Protein AF-A0A519NAU5-F1 (afdb_monomer_lite)

Foldseek 3Di:
DLLVLLQVLLVLLLVLLVLLLVQLVVCVVPVPDPPCVVVNVVSVVVNVVSVLSNLLLQQQDPLRDCLLPVQLCVLLLPLCLVCPPPDPCVSNVSSVSSNVSSVSSQVVLCVRCVDPRSGHDPCSSPDDGDRNVVSVVVSVVSVVSNVSSVVSVVVVVVQVCCCVQQDVQWHDDPVGIDGDWDWDDDPLAIEIETEDEQWDAPVRLVVSCVVADLPQEEEEEEDEDAPVCPLPPQDLVVVVCVVVVTDGCPPPPPDPCVPRHHYDYLHDYLVNADPLLSVLVSVSSPPDDPVNVVVDDPVRVVSSVVSPVRNVVSRVVSNVVVCVVPVVRGRYYYYHDYRD

Secondary structure (DSSP, 8-state):
-HHHHHHHHHHHHHHHHHHHHHHHHHHHH-TT--TTHHHHHHHHHHHHHHHHHHHHHHHT-TTS-GGGTHHHHHHHHS-GGGGTTT-TTHHHHHHHHHHHHHHHHHHHHHHHH--TT-PPPTTTT----TTHHHHHHHHHHHHHHHHHHHHHHHHHHHHHHHHHHS-TTEEEETTEEEE-EEEEEETTEEEEEEEE-SEE-HHHHHHHHHTS-STTEEEEE--EE-TT--S-S--THHHHHHHHT-EEHHHH---THHHHSEEEE-PEEGGGS-HHHHHHHHHHHS---HHHHHHS-HHHHHHHHHHHHHHHHHHHHHHHHHHHHHGGG-SEEEEEEE--

pLDDT: mean 81.44, std 11.53, range [37.25, 95.75]

Structure (mmCIF, N/CA/C/O backbone):
data_AF-A0A519NAU5-F1
#
_entry.id   AF-A0A519NAU5-F1
#
loop_
_atom_site.group_PDB
_atom_site.id
_atom_site.type_symbol
_atom_site.label_atom_id
_atom_site.label_alt_id
_atom_site.label_comp_id
_atom_site.label_asym_id
_atom_site.label_entity_id
_atom_site.label_seq_id
_atom_site.pdbx_PDB_ins_code
_atom_site.Cartn_x
_atom_site.Cartn_y
_atom_site.Cartn_z
_atom_site.occupancy
_atom_site.B_iso_or_equiv
_atom_site.auth_seq_id
_atom_site.auth_comp_id
_atom_site.auth_asym_id
_atom_site.auth_atom_id
_atom_site.pdbx_PDB_model_num
ATOM 1 N N . MET A 1 1 ? 17.670 12.506 -32.470 1.00 88.06 1 MET A N 1
ATOM 2 C CA . MET A 1 1 ? 16.709 12.291 -31.365 1.00 88.06 1 MET A CA 1
ATOM 3 C C . MET A 1 1 ? 16.518 10.813 -31.008 1.00 88.06 1 MET A C 1
ATOM 5 O O . MET A 1 1 ? 16.915 10.448 -29.916 1.00 88.06 1 MET A O 1
ATOM 9 N N . ARG A 1 2 ? 16.022 9.939 -31.907 1.00 89.25 2 ARG A N 1
ATOM 10 C CA . ARG A 1 2 ? 15.743 8.509 -31.600 1.00 89.25 2 ARG A CA 1
ATOM 11 C C . ARG A 1 2 ? 16.898 7.753 -30.931 1.00 89.25 2 ARG A C 1
ATOM 13 O O . ARG A 1 2 ? 16.697 7.144 -29.894 1.00 89.25 2 ARG A O 1
ATOM 20 N N . ARG A 1 3 ? 18.112 7.846 -31.488 1.00 91.19 3 ARG A N 1
ATOM 21 C CA . ARG A 1 3 ? 19.324 7.246 -30.896 1.00 91.19 3 ARG A CA 1
ATOM 22 C C . ARG A 1 3 ? 19.593 7.725 -29.479 1.00 91.19 3 ARG A C 1
ATOM 24 O O . ARG A 1 3 ? 19.903 6.907 -28.629 1.00 91.19 3 ARG A O 1
ATOM 31 N N . ALA A 1 4 ? 19.508 9.037 -29.259 1.00 92.75 4 ALA A N 1
ATOM 32 C CA . ALA A 1 4 ? 19.745 9.606 -27.941 1.00 92.75 4 ALA A CA 1
ATOM 33 C C . ALA A 1 4 ? 18.746 9.011 -26.948 1.00 92.75 4 ALA A C 1
ATOM 35 O O . ALA A 1 4 ? 19.174 8.417 -25.980 1.00 92.75 4 ALA A O 1
ATOM 36 N N . LEU A 1 5 ? 17.451 9.023 -27.278 1.00 92.44 5 LEU A N 1
ATOM 37 C CA . LEU A 1 5 ? 16.405 8.460 -26.424 1.00 92.44 5 LEU A CA 1
ATOM 38 C C . LEU A 1 5 ? 16.642 6.979 -26.099 1.00 92.44 5 LEU A C 1
ATOM 40 O O . LEU A 1 5 ? 16.619 6.598 -24.936 1.00 92.44 5 LEU A O 1
ATOM 44 N N . VAL A 1 6 ? 16.924 6.157 -27.114 1.00 91.75 6 VAL A N 1
ATOM 45 C CA . VAL A 1 6 ? 17.166 4.721 -26.928 1.00 91.75 6 VAL A CA 1
ATOM 46 C C . VAL A 1 6 ? 18.392 4.471 -26.054 1.00 91.75 6 VAL A C 1
ATOM 48 O O . VAL A 1 6 ? 18.309 3.716 -25.094 1.00 91.75 6 VAL A O 1
ATOM 51 N N . ASN A 1 7 ? 19.516 5.125 -26.344 1.00 94.06 7 ASN A N 1
ATOM 52 C CA . ASN A 1 7 ? 20.730 4.956 -25.549 1.00 94.06 7 ASN A CA 1
ATOM 53 C C . ASN A 1 7 ? 20.554 5.509 -24.125 1.00 94.06 7 ASN A C 1
ATOM 55 O O . ASN A 1 7 ? 21.044 4.893 -23.186 1.00 94.06 7 ASN A O 1
ATOM 59 N N . THR A 1 8 ? 19.820 6.613 -23.949 1.00 94.94 8 THR A N 1
ATOM 60 C CA . THR A 1 8 ? 19.481 7.156 -22.628 1.00 94.94 8 THR A CA 1
ATOM 61 C C . THR A 1 8 ? 18.648 6.160 -21.834 1.00 94.94 8 THR A C 1
ATOM 63 O O . THR A 1 8 ? 19.015 5.878 -20.702 1.00 94.94 8 THR A O 1
ATOM 66 N N . PHE A 1 9 ? 17.599 5.568 -22.419 1.00 94.31 9 PHE A N 1
ATOM 67 C CA . PHE A 1 9 ? 16.820 4.524 -21.746 1.00 94.31 9 PHE A CA 1
ATOM 68 C C . PHE A 1 9 ? 17.715 3.365 -21.300 1.00 94.31 9 PHE A C 1
ATOM 70 O O . PHE A 1 9 ? 17.663 2.973 -20.145 1.00 94.31 9 PHE A O 1
ATOM 77 N N . LEU A 1 10 ? 18.577 2.851 -22.185 1.00 93.12 10 LEU A N 1
ATOM 78 C CA . LEU A 1 10 ? 19.452 1.720 -21.858 1.00 93.12 10 LEU A CA 1
ATOM 79 C C . LEU A 1 10 ? 20.421 2.030 -20.709 1.00 93.12 10 LEU A C 1
ATOM 81 O O . LEU A 1 10 ? 20.658 1.172 -19.862 1.00 93.12 10 LEU A O 1
ATOM 85 N N . VAL A 1 11 ? 20.980 3.242 -20.683 1.00 94.12 11 VAL A N 1
ATOM 86 C CA . VAL A 1 11 ? 21.873 3.686 -19.605 1.00 94.12 11 VAL A CA 1
ATOM 87 C C . VAL A 1 11 ? 21.096 3.872 -18.303 1.00 94.12 11 VAL A C 1
ATOM 89 O O . VAL A 1 11 ? 21.536 3.372 -17.272 1.00 94.12 11 VAL A O 1
ATOM 92 N N . VAL A 1 12 ? 19.937 4.537 -18.346 1.00 94.38 12 VAL A N 1
ATOM 93 C CA . VAL A 1 12 ? 19.080 4.764 -17.170 1.00 94.38 12 VAL A CA 1
ATOM 94 C C . VAL A 1 12 ? 18.594 3.442 -16.584 1.00 94.38 12 VAL A C 1
ATOM 96 O O . VAL A 1 12 ? 18.733 3.249 -15.387 1.00 94.38 12 VAL A O 1
ATOM 99 N N . ASN A 1 13 ? 18.114 2.511 -17.409 1.00 93.56 13 ASN A N 1
ATOM 100 C CA . ASN A 1 13 ? 17.656 1.189 -16.979 1.00 93.56 13 ASN A CA 1
ATOM 101 C C . ASN A 1 13 ? 18.797 0.352 -16.367 1.00 93.56 13 ASN A C 1
ATOM 103 O O . ASN A 1 13 ? 18.610 -0.293 -15.338 1.00 93.56 13 ASN A O 1
ATOM 107 N N . PHE A 1 14 ? 20.004 0.379 -16.945 1.00 94.56 14 PHE A N 1
ATOM 108 C CA . PHE A 1 14 ? 21.147 -0.330 -16.359 1.00 94.56 14 PHE A CA 1
ATOM 109 C C . PHE A 1 14 ? 21.589 0.287 -15.025 1.00 94.56 14 PHE A C 1
ATOM 111 O O . PHE A 1 14 ? 21.756 -0.434 -14.044 1.00 94.56 14 PHE A O 1
ATOM 118 N N . LEU A 1 15 ? 21.754 1.613 -14.969 1.00 94.81 15 LEU A N 1
ATOM 119 C CA . LEU A 1 15 ? 22.130 2.314 -13.738 1.00 94.81 15 LEU A CA 1
ATOM 120 C C . LEU A 1 15 ? 21.054 2.171 -12.658 1.00 94.81 15 LEU A C 1
ATOM 122 O O . LEU A 1 15 ? 21.390 1.911 -11.508 1.00 94.81 15 LEU A O 1
ATOM 126 N N . GLY A 1 16 ? 19.779 2.276 -13.035 1.00 93.38 16 GLY A N 1
ATOM 127 C CA . GLY A 1 16 ? 18.635 2.054 -12.157 1.00 93.38 16 GLY A CA 1
ATOM 128 C C . GLY A 1 16 ? 18.662 0.658 -11.545 1.00 93.38 16 GLY A C 1
ATOM 129 O O . GLY A 1 16 ? 18.573 0.536 -10.328 1.00 93.38 16 GLY A O 1
ATOM 130 N N . ALA A 1 17 ? 18.902 -0.382 -12.349 1.00 94.00 17 ALA A N 1
ATOM 131 C CA . ALA A 1 17 ? 19.020 -1.753 -11.856 1.00 94.00 17 ALA A CA 1
ATOM 132 C C . ALA A 1 17 ? 20.227 -1.959 -10.918 1.00 94.00 17 ALA A C 1
ATOM 134 O O . ALA A 1 17 ? 20.101 -2.624 -9.892 1.00 94.00 17 ALA A O 1
ATOM 135 N N . VAL A 1 18 ? 21.389 -1.367 -11.227 1.00 95.75 18 VAL A N 1
ATOM 136 C CA . VAL A 1 18 ? 22.570 -1.413 -10.342 1.00 95.75 18 VAL A CA 1
ATOM 137 C C . VAL A 1 18 ? 22.271 -0.739 -9.002 1.00 95.75 18 VAL A C 1
ATOM 139 O O . VAL A 1 18 ? 22.522 -1.328 -7.951 1.00 95.75 18 VAL A O 1
ATOM 142 N N . LEU A 1 19 ? 21.710 0.473 -9.027 1.00 94.44 19 LEU A N 1
ATOM 143 C CA . LEU A 1 19 ? 21.343 1.205 -7.816 1.00 94.44 19 LEU A CA 1
ATOM 144 C C . LEU A 1 19 ? 20.286 0.448 -7.010 1.00 94.44 19 LEU A C 1
ATOM 146 O O . LEU A 1 19 ? 20.424 0.340 -5.796 1.00 94.44 19 LEU A O 1
ATOM 150 N N . ALA A 1 20 ? 19.277 -0.126 -7.668 1.00 92.38 20 ALA A N 1
ATOM 151 C CA . ALA A 1 20 ? 18.248 -0.927 -7.015 1.00 92.38 20 ALA A CA 1
ATOM 152 C C . ALA A 1 20 ? 18.849 -2.126 -6.269 1.00 92.38 20 ALA A C 1
ATOM 154 O O . ALA A 1 20 ? 18.482 -2.361 -5.122 1.00 92.38 20 ALA A O 1
ATOM 155 N N . VAL A 1 21 ? 19.823 -2.836 -6.854 1.00 95.06 21 VAL A N 1
ATOM 156 C CA . VAL A 1 21 ? 20.531 -3.931 -6.165 1.00 95.06 21 VAL A CA 1
ATOM 157 C C . VAL A 1 21 ? 21.354 -3.416 -4.985 1.00 95.06 21 VAL A C 1
ATOM 159 O O . VAL A 1 21 ? 21.276 -3.999 -3.905 1.00 95.06 21 VAL A O 1
ATOM 162 N N . ILE A 1 22 ? 22.111 -2.326 -5.156 1.00 94.69 22 ILE A N 1
ATOM 163 C CA . ILE A 1 22 ? 22.926 -1.738 -4.079 1.00 94.69 22 ILE A CA 1
ATOM 164 C C . ILE A 1 22 ? 22.036 -1.346 -2.897 1.00 94.69 22 ILE A C 1
ATOM 166 O O . ILE A 1 22 ? 22.267 -1.800 -1.779 1.00 94.69 22 ILE A O 1
ATOM 170 N N . PHE A 1 23 ? 20.991 -0.555 -3.137 1.00 93.19 23 PHE A N 1
ATOM 171 C CA . PHE A 1 23 ? 20.123 -0.072 -2.066 1.00 93.19 23 PHE A CA 1
ATOM 172 C C . PHE A 1 23 ? 19.238 -1.167 -1.481 1.00 93.19 23 PHE A C 1
ATOM 174 O O . PHE A 1 23 ? 19.035 -1.176 -0.274 1.00 93.19 23 PHE A O 1
ATOM 181 N N . SER A 1 24 ? 18.785 -2.139 -2.279 1.00 89.81 24 SER A N 1
ATOM 182 C CA . SER A 1 24 ? 18.078 -3.304 -1.733 1.00 89.81 24 SER A CA 1
ATOM 183 C C . SER A 1 24 ? 18.992 -4.152 -0.846 1.00 89.81 24 SER A C 1
ATOM 185 O O . SER A 1 24 ? 18.538 -4.652 0.175 1.00 89.81 24 SER A O 1
ATOM 187 N N . SER A 1 25 ? 20.283 -4.275 -1.181 1.00 92.06 25 SER A N 1
ATOM 188 C CA . SER A 1 25 ? 21.266 -4.974 -0.336 1.00 92.06 25 SER A CA 1
ATOM 189 C C . SER A 1 25 ? 21.538 -4.212 0.964 1.00 92.06 25 SER A C 1
ATOM 191 O O . SER A 1 25 ? 21.627 -4.819 2.025 1.00 92.06 25 SER A O 1
ATOM 193 N N . LEU A 1 26 ? 21.644 -2.881 0.900 1.00 90.38 26 LEU A N 1
ATOM 194 C CA . LEU A 1 26 ? 21.815 -2.041 2.090 1.00 90.38 26 LEU A CA 1
ATOM 195 C C . LEU A 1 26 ? 20.583 -2.095 2.999 1.00 90.38 26 LEU A C 1
ATOM 197 O O . LEU A 1 26 ? 20.734 -2.293 4.198 1.00 90.38 26 LEU A O 1
ATOM 201 N N . ASN A 1 27 ? 19.378 -2.002 2.430 1.00 86.06 27 ASN A N 1
ATOM 202 C CA . ASN A 1 27 ? 18.118 -2.111 3.167 1.00 86.06 27 ASN A CA 1
ATOM 203 C C . ASN A 1 27 ? 17.909 -3.523 3.741 1.00 86.06 27 ASN A C 1
ATOM 205 O O . ASN A 1 27 ? 17.285 -3.674 4.781 1.00 86.06 27 ASN A O 1
ATOM 209 N N . TRP A 1 28 ? 18.438 -4.563 3.089 1.00 85.56 28 TRP A N 1
ATOM 210 C CA . TRP A 1 28 ? 18.456 -5.919 3.645 1.00 85.56 28 TRP A CA 1
ATOM 211 C C . TRP A 1 28 ? 19.338 -6.019 4.894 1.00 85.56 28 TRP A C 1
ATOM 213 O O . TRP A 1 28 ? 18.985 -6.700 5.850 1.00 85.56 28 TRP A O 1
ATOM 223 N N . LEU A 1 29 ? 20.501 -5.360 4.879 1.00 88.94 29 LEU A N 1
ATOM 224 C CA . LEU A 1 29 ? 21.444 -5.370 6.000 1.00 88.94 29 LEU A CA 1
ATOM 225 C C . LEU A 1 29 ? 21.000 -4.452 7.147 1.00 88.94 29 LEU A C 1
ATOM 227 O O . LEU A 1 29 ? 21.238 -4.788 8.301 1.00 88.94 29 LEU A O 1
ATOM 231 N N . ASN A 1 30 ? 20.349 -3.328 6.829 1.00 89.50 30 ASN A N 1
ATOM 232 C CA . ASN A 1 30 ? 19.867 -2.327 7.783 1.00 89.50 30 ASN A CA 1
ATOM 233 C C . ASN A 1 30 ? 18.419 -1.908 7.439 1.00 89.50 30 ASN A C 1
ATOM 235 O O . ASN A 1 30 ? 18.223 -0.881 6.784 1.00 89.50 30 ASN A O 1
ATOM 239 N N . PRO A 1 31 ? 17.398 -2.676 7.867 1.00 82.38 31 PRO A N 1
ATOM 240 C CA . PRO A 1 31 ? 15.996 -2.429 7.503 1.00 82.38 31 PRO A CA 1
ATOM 241 C C . PRO A 1 31 ? 15.446 -1.069 7.954 1.00 82.38 31 PRO A C 1
ATOM 243 O O . PRO A 1 31 ? 14.551 -0.519 7.310 1.00 82.38 31 PRO A O 1
ATOM 246 N N . ASP A 1 32 ? 15.992 -0.516 9.040 1.00 77.94 32 ASP A N 1
ATOM 247 C CA . ASP A 1 32 ? 15.513 0.727 9.654 1.00 77.94 32 ASP A CA 1
ATOM 248 C C . ASP A 1 32 ? 15.983 1.995 8.920 1.00 77.94 32 ASP A C 1
ATOM 250 O O . ASP A 1 32 ? 15.443 3.086 9.131 1.00 77.94 32 ASP A O 1
ATOM 254 N N . GLU A 1 33 ? 16.966 1.881 8.023 1.00 76.06 33 GLU A N 1
ATOM 255 C CA . GLU A 1 33 ? 17.498 3.024 7.291 1.00 76.06 33 GLU A CA 1
ATOM 256 C C . GLU A 1 33 ? 16.952 3.073 5.861 1.00 76.06 33 GLU A C 1
ATOM 258 O O . GLU A 1 33 ? 17.286 2.266 4.998 1.00 76.06 33 GLU A O 1
ATOM 263 N N . ALA A 1 34 ? 16.153 4.102 5.567 1.00 74.62 34 ALA A N 1
ATOM 264 C CA . ALA A 1 34 ? 15.594 4.370 4.239 1.00 74.62 34 ALA A CA 1
ATOM 265 C C . ALA A 1 34 ? 16.641 4.886 3.221 1.00 74.62 34 ALA A C 1
ATOM 267 O O . ALA A 1 34 ? 16.375 5.819 2.454 1.00 74.62 34 ALA A O 1
ATOM 268 N N . GLN A 1 35 ? 17.846 4.313 3.211 1.00 78.31 35 GLN A N 1
ATOM 269 C CA . GLN A 1 35 ? 18.942 4.762 2.362 1.00 78.31 35 GLN A CA 1
ATOM 270 C C . GLN A 1 35 ? 18.591 4.596 0.879 1.00 78.31 35 GLN A C 1
ATOM 272 O O . GLN A 1 35 ? 18.196 3.529 0.416 1.00 78.31 35 GLN A O 1
ATOM 277 N N . GLY A 1 36 ? 18.735 5.675 0.108 1.00 79.38 36 GLY A N 1
ATOM 278 C CA . GLY A 1 36 ? 18.612 5.629 -1.350 1.00 79.38 36 GLY A CA 1
ATOM 279 C C . GLY A 1 36 ? 17.203 5.431 -1.913 1.00 79.38 36 GLY A C 1
ATOM 280 O O . GLY A 1 36 ? 17.072 5.365 -3.138 1.00 79.38 36 GLY A O 1
ATOM 281 N N . LYS A 1 37 ? 16.141 5.412 -1.087 1.00 81.31 37 LYS A N 1
ATOM 282 C CA . LYS A 1 37 ? 14.748 5.358 -1.582 1.00 81.31 37 LYS A CA 1
ATOM 283 C C . LYS A 1 37 ? 14.448 6.504 -2.552 1.00 81.31 37 LYS A C 1
ATOM 285 O O . LYS A 1 37 ? 13.942 6.274 -3.639 1.00 81.31 37 LYS A O 1
ATOM 290 N N . ALA A 1 38 ? 14.845 7.734 -2.221 1.00 81.69 38 ALA A N 1
ATOM 291 C CA . ALA A 1 38 ? 14.631 8.883 -3.106 1.00 81.69 38 ALA A CA 1
ATOM 292 C C . ALA A 1 38 ? 15.331 8.721 -4.469 1.00 81.69 38 ALA A C 1
ATOM 294 O O . ALA A 1 38 ? 14.746 9.014 -5.510 1.00 81.69 38 ALA A O 1
ATOM 295 N N . LEU A 1 39 ? 16.572 8.222 -4.470 1.00 83.12 39 LEU A N 1
ATOM 296 C CA . LEU A 1 39 ? 17.357 8.059 -5.692 1.00 83.12 39 LEU A CA 1
ATOM 297 C C . LEU A 1 39 ? 16.821 6.915 -6.564 1.00 83.12 39 LEU A C 1
ATOM 299 O O . LEU A 1 39 ? 16.682 7.087 -7.773 1.00 83.12 39 LEU A O 1
ATOM 303 N N . THR A 1 40 ? 16.479 5.774 -5.963 1.00 84.38 40 THR A N 1
ATOM 304 C CA . THR A 1 40 ? 15.860 4.641 -6.676 1.00 84.38 40 THR A CA 1
ATOM 305 C C . THR A 1 40 ? 14.501 5.016 -7.256 1.00 84.38 40 THR A C 1
ATOM 307 O O . THR A 1 40 ? 14.261 4.748 -8.432 1.00 84.38 40 THR A O 1
ATOM 310 N N . THR A 1 41 ? 13.661 5.728 -6.499 1.00 83.31 41 THR A N 1
ATOM 311 C CA . THR A 1 41 ? 12.387 6.267 -6.993 1.00 83.31 41 THR A CA 1
ATOM 312 C C . THR A 1 41 ? 12.598 7.218 -8.166 1.00 83.31 41 THR A C 1
ATOM 314 O O . THR A 1 41 ? 11.929 7.085 -9.188 1.00 83.31 41 THR A O 1
ATOM 317 N N . LEU A 1 42 ? 13.556 8.146 -8.070 1.00 86.44 42 LEU A N 1
ATOM 318 C CA . LEU A 1 42 ? 13.849 9.086 -9.151 1.00 86.44 42 LEU A CA 1
ATOM 319 C C . LEU A 1 42 ? 14.253 8.355 -10.441 1.00 86.44 42 LEU A C 1
ATOM 321 O O . LEU A 1 42 ? 13.715 8.649 -11.507 1.00 86.44 42 LEU A O 1
ATOM 325 N N . PHE A 1 43 ? 15.161 7.378 -10.351 1.00 87.88 43 PHE A N 1
ATOM 326 C CA . PHE A 1 43 ? 15.563 6.565 -11.504 1.00 87.88 43 PHE A CA 1
ATOM 327 C C . PHE A 1 43 ? 14.403 5.737 -12.064 1.00 87.88 43 PHE A C 1
ATOM 329 O O . PHE A 1 43 ? 14.247 5.693 -13.281 1.00 87.88 43 PHE A O 1
ATOM 336 N N . GLY A 1 44 ? 13.563 5.153 -11.206 1.00 86.56 44 GLY A N 1
ATOM 337 C CA . GLY A 1 44 ? 12.362 4.430 -11.625 1.00 86.56 44 GLY A CA 1
ATOM 338 C C . GLY A 1 44 ? 11.374 5.319 -12.385 1.00 86.56 44 GLY A C 1
ATOM 339 O O . GLY A 1 44 ? 10.864 4.921 -13.430 1.00 86.56 44 GLY A O 1
ATOM 340 N N . LEU A 1 45 ? 11.163 6.560 -11.932 1.00 87.12 45 LEU A N 1
ATOM 341 C CA . LEU A 1 45 ? 10.323 7.540 -12.631 1.00 87.12 45 LEU A CA 1
ATOM 342 C C . LEU A 1 45 ? 10.912 7.933 -13.994 1.00 87.12 45 LEU A C 1
ATOM 344 O O . LEU A 1 45 ? 10.184 7.983 -14.988 1.00 87.12 45 LEU A O 1
ATOM 348 N N . PHE A 1 46 ? 12.226 8.172 -14.068 1.00 90.44 46 PHE A N 1
ATOM 349 C CA . PHE A 1 46 ? 12.902 8.444 -15.340 1.00 90.44 46 PHE A CA 1
ATOM 350 C C . PHE A 1 46 ? 12.829 7.253 -16.300 1.00 90.44 46 PHE A C 1
ATOM 352 O O . PHE A 1 46 ? 12.578 7.438 -17.492 1.00 90.44 46 PHE A O 1
ATOM 359 N N . GLU A 1 47 ? 13.028 6.036 -15.799 1.00 90.19 47 GLU A N 1
ATOM 360 C CA . GLU A 1 47 ? 12.910 4.814 -16.586 1.00 90.19 47 GLU A CA 1
ATOM 361 C C . GLU A 1 47 ? 11.488 4.652 -17.130 1.00 90.19 47 GLU A C 1
ATOM 363 O O . GLU A 1 47 ? 11.313 4.470 -18.338 1.00 90.19 47 GLU A O 1
ATOM 368 N N . LEU A 1 48 ? 10.468 4.813 -16.282 1.00 88.19 48 LEU A N 1
ATOM 369 C CA . LEU A 1 48 ? 9.060 4.738 -16.672 1.00 88.19 48 LEU A CA 1
ATOM 370 C C . LEU A 1 48 ? 8.721 5.768 -17.761 1.00 88.19 48 LEU A C 1
ATOM 372 O O . LEU A 1 48 ? 8.135 5.415 -18.788 1.00 88.19 48 LEU A O 1
ATOM 376 N N . ALA A 1 49 ? 9.166 7.017 -17.597 1.00 89.81 49 ALA A N 1
ATOM 377 C CA . ALA A 1 49 ? 8.961 8.078 -18.584 1.00 89.81 49 ALA A CA 1
ATOM 378 C C . ALA A 1 49 ? 9.617 7.759 -19.943 1.00 89.81 49 ALA A C 1
ATOM 380 O O . ALA A 1 49 ? 9.077 8.090 -21.002 1.00 89.81 49 ALA A O 1
ATOM 381 N N . LEU A 1 50 ? 10.772 7.088 -19.935 1.00 92.31 50 LEU A N 1
ATOM 382 C CA . LEU A 1 50 ? 11.494 6.687 -21.144 1.00 92.31 50 LEU A CA 1
ATOM 383 C C . LEU A 1 50 ? 10.998 5.358 -21.742 1.00 92.31 50 LEU A C 1
ATOM 385 O O . LEU A 1 50 ? 11.255 5.098 -22.920 1.00 92.31 50 LEU A O 1
ATOM 389 N N . THR A 1 51 ? 10.266 4.544 -20.977 1.00 90.56 51 THR A N 1
ATOM 390 C CA . THR A 1 51 ? 9.811 3.198 -21.365 1.00 90.56 51 THR A CA 1
ATOM 391 C C . THR A 1 51 ? 8.904 3.239 -22.592 1.00 90.56 51 THR A C 1
ATOM 393 O O . THR A 1 51 ? 9.173 2.550 -23.577 1.00 90.56 51 THR A O 1
ATOM 396 N N . LEU A 1 52 ? 7.864 4.081 -22.586 1.00 88.88 52 LEU A N 1
ATOM 397 C CA . LEU A 1 52 ? 6.925 4.200 -23.709 1.00 88.88 52 LEU A CA 1
ATOM 398 C C . LEU A 1 52 ? 7.606 4.625 -25.024 1.00 88.88 52 LEU A C 1
ATOM 400 O O . LEU A 1 52 ? 7.447 3.921 -26.031 1.00 88.88 52 LEU A O 1
ATOM 404 N N . PRO A 1 53 ? 8.388 5.725 -25.070 1.00 89.62 53 PRO A N 1
ATOM 405 C CA . PRO A 1 53 ? 9.039 6.121 -26.310 1.00 89.62 53 PRO A CA 1
ATOM 406 C C . PRO A 1 53 ? 10.139 5.141 -26.742 1.00 89.62 53 PRO A C 1
ATOM 408 O O . PRO A 1 53 ? 10.301 4.921 -27.945 1.00 89.62 53 PRO A O 1
ATOM 411 N N . PHE A 1 54 ? 10.864 4.513 -25.808 1.00 90.25 54 PHE A N 1
ATOM 412 C CA . PHE A 1 54 ? 11.828 3.460 -26.135 1.00 90.25 54 PHE A CA 1
ATOM 413 C C . PHE A 1 54 ? 11.127 2.251 -26.766 1.00 90.25 54 PHE A C 1
ATOM 415 O O . PHE A 1 54 ? 11.489 1.860 -27.876 1.00 90.25 54 PHE A O 1
ATOM 422 N N . PHE A 1 55 ? 10.076 1.720 -26.135 1.00 89.12 55 PHE A N 1
ATOM 423 C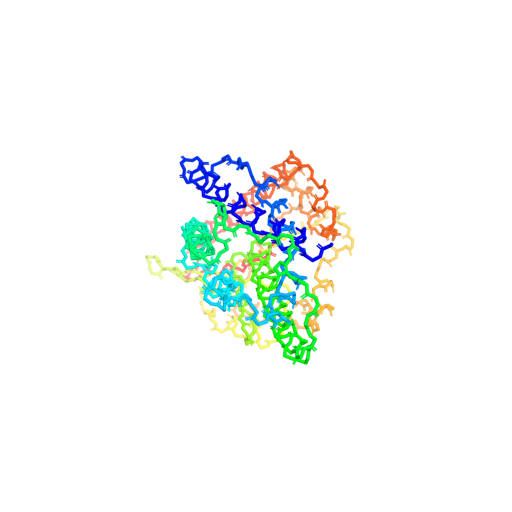 CA . PHE A 1 55 ? 9.310 0.579 -26.643 1.00 89.12 55 PHE A CA 1
ATOM 424 C C . PHE A 1 55 ? 8.744 0.844 -28.040 1.00 89.12 55 PHE A C 1
ATOM 426 O O . PHE A 1 55 ? 8.907 0.026 -28.948 1.00 89.12 55 PHE A O 1
ATOM 433 N N . TYR A 1 56 ? 8.166 2.030 -28.256 1.00 88.75 56 TYR A N 1
ATOM 434 C CA . TYR A 1 56 ? 7.650 2.428 -29.565 1.00 88.75 56 TYR A CA 1
ATOM 435 C C . TYR A 1 56 ? 8.754 2.486 -30.635 1.00 88.75 56 TYR A C 1
ATOM 437 O O . TYR A 1 56 ? 8.592 1.947 -31.736 1.00 88.75 56 TYR A O 1
ATOM 445 N N . ILE A 1 57 ? 9.901 3.115 -30.341 1.00 88.06 57 ILE A N 1
ATOM 446 C CA . ILE A 1 57 ? 11.032 3.206 -31.284 1.00 88.06 57 ILE A CA 1
ATOM 447 C C . ILE A 1 57 ? 11.574 1.818 -31.619 1.00 88.06 57 ILE A C 1
ATOM 449 O O . ILE A 1 57 ? 11.925 1.547 -32.767 1.00 88.06 57 ILE A O 1
ATOM 453 N N . VAL A 1 58 ? 11.635 0.946 -30.622 1.00 86.19 58 VAL A N 1
ATOM 454 C CA . VAL A 1 58 ? 12.220 -0.377 -30.759 1.00 86.19 58 VAL A CA 1
ATOM 455 C C . VAL A 1 58 ? 11.323 -1.313 -31.567 1.00 86.19 58 VAL A C 1
ATOM 457 O O . VAL A 1 58 ? 11.806 -1.976 -32.481 1.00 86.19 58 VAL A O 1
ATOM 460 N N . ILE A 1 59 ? 10.010 -1.306 -31.327 1.00 85.94 59 ILE A N 1
ATOM 461 C CA . ILE A 1 59 ? 9.061 -2.124 -32.099 1.00 85.94 59 ILE A CA 1
ATOM 462 C C . ILE A 1 59 ? 8.852 -1.576 -33.509 1.00 85.94 59 ILE A C 1
ATOM 464 O O . ILE A 1 59 ? 8.659 -2.343 -34.453 1.00 85.94 59 ILE A O 1
ATOM 468 N N . SER A 1 60 ? 8.928 -0.256 -33.687 1.00 86.12 60 SER A N 1
ATOM 469 C CA . SER A 1 60 ? 8.857 0.342 -35.023 1.00 86.12 60 SER A CA 1
ATOM 470 C C . SER A 1 60 ? 10.107 0.082 -35.876 1.00 86.12 60 SER A C 1
ATOM 472 O O . SER A 1 60 ? 10.061 0.344 -37.080 1.00 86.12 60 SER A O 1
ATOM 474 N N . ASN A 1 61 ? 11.196 -0.455 -35.304 1.00 86.12 61 ASN A N 1
ATOM 475 C CA . ASN A 1 61 ? 12.459 -0.689 -36.001 1.00 86.12 61 ASN A CA 1
ATOM 476 C C . ASN A 1 61 ? 12.884 -2.171 -36.004 1.00 86.12 61 ASN A C 1
ATOM 478 O O . ASN A 1 61 ? 13.450 -2.684 -35.041 1.00 86.12 61 ASN A O 1
ATOM 482 N N . ARG A 1 62 ? 12.709 -2.844 -37.151 1.00 83.19 62 ARG A N 1
ATOM 483 C CA . ARG A 1 62 ? 13.091 -4.258 -37.351 1.00 83.19 62 ARG A CA 1
ATOM 484 C C . ARG A 1 62 ? 14.577 -4.550 -37.162 1.00 83.19 62 ARG A C 1
ATOM 486 O O . ARG A 1 62 ? 14.926 -5.701 -36.916 1.00 83.19 62 ARG A O 1
ATOM 493 N N . LYS A 1 63 ? 15.448 -3.545 -37.308 1.00 84.56 63 LYS A N 1
ATOM 494 C CA . LYS A 1 63 ? 16.895 -3.737 -37.158 1.00 84.56 63 LYS A CA 1
ATOM 495 C C . LYS A 1 63 ? 17.277 -4.025 -35.715 1.00 84.56 63 LYS A C 1
ATOM 497 O O . LYS A 1 63 ? 18.363 -4.536 -35.487 1.00 84.56 63 LYS A O 1
ATOM 502 N N . ILE A 1 64 ? 16.413 -3.716 -34.747 1.00 84.56 64 ILE A N 1
ATOM 503 C CA . ILE A 1 64 ? 16.661 -4.054 -33.351 1.00 84.56 64 ILE A CA 1
ATOM 504 C C . ILE A 1 64 ? 16.164 -5.486 -33.089 1.00 84.56 64 ILE A C 1
ATOM 506 O O . ILE A 1 64 ? 14.964 -5.745 -33.207 1.00 84.56 64 ILE A O 1
ATOM 510 N N . PRO A 1 65 ? 17.041 -6.431 -32.702 1.00 84.69 65 PRO A N 1
ATOM 511 C CA . PRO A 1 65 ? 16.624 -7.798 -32.421 1.00 84.69 65 PRO A CA 1
ATOM 512 C C . PRO A 1 65 ? 15.690 -7.841 -31.212 1.00 84.69 65 PRO A C 1
ATOM 514 O O . PRO A 1 65 ? 16.059 -7.374 -30.135 1.00 84.69 65 PRO A O 1
ATOM 517 N N . SER A 1 66 ? 14.523 -8.476 -31.349 1.00 84.56 66 SER A N 1
ATOM 518 C CA . SER A 1 66 ? 13.536 -8.643 -30.264 1.00 84.56 66 SER A CA 1
ATOM 519 C C . SER A 1 66 ? 14.122 -9.246 -28.991 1.00 84.56 66 SER A C 1
ATOM 521 O O . SER A 1 66 ? 13.805 -8.814 -27.884 1.00 84.56 66 SER A O 1
ATOM 523 N N . ARG A 1 67 ? 15.082 -10.158 -29.154 1.00 85.94 67 ARG A N 1
ATOM 524 C CA . ARG A 1 67 ? 15.832 -10.801 -28.066 1.00 85.94 67 ARG A CA 1
ATOM 525 C C . ARG A 1 67 ? 16.615 -9.824 -27.182 1.00 85.94 67 ARG A C 1
ATOM 527 O O . ARG A 1 67 ? 16.928 -10.166 -26.052 1.00 85.94 67 ARG A O 1
ATOM 534 N N . THR A 1 68 ? 16.935 -8.626 -27.674 1.00 84.38 68 THR A N 1
ATOM 535 C CA . THR A 1 68 ? 17.704 -7.622 -26.917 1.00 84.38 68 THR A CA 1
ATOM 536 C C . THR A 1 68 ? 16.860 -6.681 -26.071 1.00 84.38 68 THR A C 1
ATOM 538 O O . THR A 1 68 ? 17.428 -5.939 -25.277 1.00 84.38 68 THR A O 1
ATOM 541 N N . TYR A 1 69 ? 15.541 -6.647 -26.253 1.00 85.00 69 TYR A N 1
ATOM 542 C CA . TYR A 1 69 ? 14.692 -5.678 -25.557 1.00 85.00 69 TYR A CA 1
ATOM 543 C C . TYR A 1 69 ? 13.471 -6.308 -24.910 1.00 85.00 69 TYR A C 1
ATOM 545 O O . TYR A 1 69 ? 13.130 -5.891 -23.814 1.00 85.00 69 TYR A O 1
ATOM 553 N N . LEU A 1 70 ? 12.853 -7.334 -25.511 1.00 86.88 70 LEU A N 1
ATOM 554 C CA . LEU A 1 70 ? 11.713 -8.026 -24.899 1.00 86.88 70 LEU A CA 1
ATOM 555 C C . LEU A 1 70 ? 11.995 -8.508 -23.468 1.00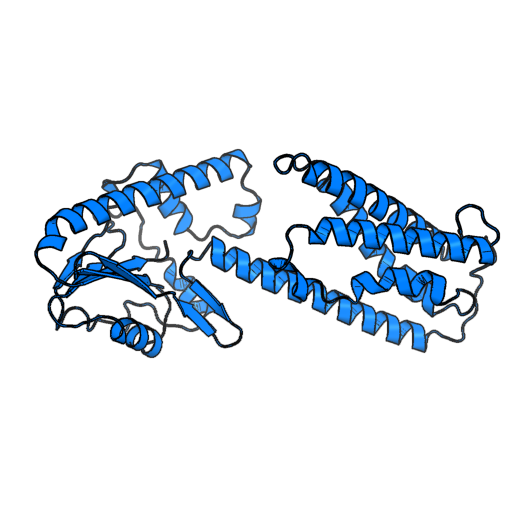 86.88 70 LEU A C 1
ATOM 557 O O . LEU A 1 70 ? 11.113 -8.326 -22.633 1.00 86.88 70 LEU A O 1
ATOM 561 N N . PRO A 1 71 ? 13.195 -9.033 -23.135 1.00 89.06 71 PRO A N 1
ATOM 562 C CA . PRO A 1 71 ? 13.486 -9.410 -21.757 1.00 89.06 71 PRO A CA 1
ATOM 563 C C . PRO A 1 71 ? 13.403 -8.230 -20.778 1.00 89.06 71 PRO A C 1
ATOM 565 O O . PRO A 1 71 ? 12.914 -8.413 -19.674 1.00 89.06 71 PRO A O 1
ATOM 568 N N . LEU A 1 72 ? 13.782 -7.012 -21.187 1.00 89.38 72 LEU A N 1
ATOM 569 C CA . LEU A 1 72 ? 13.678 -5.815 -20.336 1.00 89.38 72 LEU A CA 1
ATOM 570 C C . LEU A 1 72 ? 12.223 -5.457 -20.016 1.00 89.38 72 LEU A C 1
ATOM 572 O O . LEU A 1 72 ? 11.943 -4.894 -18.966 1.00 89.38 72 LEU A O 1
ATOM 576 N N . PHE A 1 73 ? 11.293 -5.810 -20.907 1.00 87.19 73 PHE A N 1
ATOM 577 C CA . PHE A 1 73 ? 9.866 -5.564 -20.711 1.00 87.19 73 PHE A CA 1
ATOM 578 C C . PHE A 1 73 ? 9.154 -6.670 -19.941 1.00 87.19 73 PHE A C 1
ATOM 580 O O . PHE A 1 73 ? 8.051 -6.439 -19.460 1.00 87.19 73 PHE A O 1
ATOM 587 N N . ALA A 1 74 ? 9.765 -7.850 -19.798 1.00 86.25 74 ALA A N 1
ATOM 588 C CA . ALA A 1 74 ? 9.140 -8.978 -19.115 1.00 86.25 74 ALA A CA 1
ATOM 589 C C . ALA A 1 74 ? 8.716 -8.611 -17.684 1.00 86.25 74 ALA A C 1
ATOM 591 O O . ALA A 1 74 ? 7.632 -8.992 -17.259 1.00 86.25 74 ALA A O 1
ATOM 592 N N . LEU A 1 75 ? 9.513 -7.792 -16.990 1.00 83.44 75 LEU A N 1
ATOM 593 C CA . LEU A 1 75 ? 9.203 -7.310 -15.641 1.00 83.44 75 LEU A CA 1
ATOM 594 C C . LEU A 1 75 ? 7.969 -6.402 -15.580 1.00 83.44 75 LEU A C 1
ATOM 596 O O . LEU A 1 75 ? 7.238 -6.447 -14.602 1.00 83.44 75 LEU A O 1
ATOM 600 N N . TYR A 1 76 ? 7.705 -5.626 -16.633 1.00 83.12 76 TYR A N 1
ATOM 601 C CA . TYR A 1 76 ? 6.533 -4.748 -16.725 1.00 83.12 76 TYR A CA 1
ATOM 602 C C . TYR A 1 76 ? 5.255 -5.498 -17.124 1.00 83.12 76 TYR A C 1
ATOM 604 O O . TYR A 1 76 ? 4.151 -4.978 -16.970 1.00 83.12 76 TYR A O 1
ATOM 612 N N . LEU A 1 77 ? 5.403 -6.702 -17.682 1.00 83.00 77 LEU A N 1
ATOM 613 C CA . LEU A 1 77 ? 4.291 -7.582 -18.042 1.00 83.00 77 LEU A CA 1
ATOM 614 C C . LEU A 1 77 ? 3.902 -8.522 -16.901 1.00 83.00 77 LEU A C 1
ATOM 616 O O . LEU A 1 77 ? 2.808 -9.082 -16.930 1.00 83.00 77 LEU A O 1
ATOM 620 N N . LEU A 1 78 ? 4.781 -8.709 -15.914 1.00 82.06 78 LEU A N 1
ATOM 621 C CA . LEU A 1 78 ? 4.437 -9.453 -14.715 1.00 82.06 78 LEU A CA 1
ATOM 622 C C . LEU A 1 78 ? 3.420 -8.631 -13.913 1.00 82.06 78 LEU A C 1
ATOM 624 O O . LEU A 1 78 ? 3.695 -7.471 -13.618 1.00 82.06 78 LEU A O 1
ATOM 628 N N . PRO A 1 79 ? 2.254 -9.197 -13.565 1.00 77.50 79 PRO A N 1
ATOM 629 C CA . PRO A 1 79 ? 1.316 -8.557 -12.656 1.00 77.50 79 PRO A CA 1
ATOM 630 C C . PRO A 1 79 ? 1.925 -8.564 -11.250 1.00 77.50 79 PRO A C 1
ATOM 632 O O . PRO A 1 79 ? 1.724 -9.505 -10.485 1.00 77.50 79 PRO A O 1
ATOM 635 N N . ILE A 1 80 ? 2.716 -7.538 -10.921 1.00 70.25 80 ILE A N 1
ATOM 636 C CA . ILE A 1 80 ? 3.494 -7.485 -9.669 1.00 70.25 80 ILE A CA 1
ATOM 637 C C . ILE A 1 80 ? 2.567 -7.592 -8.451 1.00 70.25 80 ILE A C 1
ATOM 639 O O . ILE A 1 80 ? 2.946 -8.187 -7.447 1.00 70.25 80 ILE A O 1
ATOM 643 N N . PHE A 1 81 ? 1.322 -7.121 -8.581 1.00 68.00 81 PHE A N 1
ATOM 644 C CA . PHE A 1 81 ? 0.275 -7.246 -7.566 1.00 68.00 81 PHE A CA 1
ATOM 645 C C . PHE A 1 81 ? 0.007 -8.695 -7.116 1.00 68.00 81 PHE A C 1
ATOM 647 O O . PHE A 1 81 ? -0.405 -8.901 -5.983 1.00 68.00 81 PHE A O 1
ATOM 654 N N . LEU A 1 82 ? 0.287 -9.714 -7.939 1.00 70.69 82 LEU A N 1
ATOM 655 C CA . LEU A 1 82 ? 0.144 -11.117 -7.520 1.00 70.69 82 LEU A CA 1
ATOM 656 C C . LEU A 1 82 ? 1.191 -11.564 -6.486 1.00 70.69 82 LEU A C 1
ATOM 658 O O . LEU A 1 82 ? 1.055 -12.650 -5.933 1.00 70.69 82 LEU A O 1
ATOM 662 N N . PHE A 1 83 ? 2.234 -10.767 -6.245 1.00 68.88 83 PHE A N 1
ATOM 663 C CA . PHE A 1 83 ? 3.386 -11.146 -5.420 1.00 68.88 83 PHE A CA 1
ATOM 664 C C . PHE A 1 83 ? 3.616 -10.223 -4.216 1.00 68.88 83 PHE A C 1
ATOM 666 O O . PHE A 1 83 ? 4.593 -10.417 -3.496 1.00 68.88 83 PHE A O 1
ATOM 673 N N . VAL A 1 84 ? 2.757 -9.218 -4.007 1.00 63.06 84 VAL A N 1
ATOM 674 C CA . VAL A 1 84 ? 2.980 -8.142 -3.022 1.00 63.06 84 VAL A CA 1
ATOM 675 C C . VAL A 1 84 ? 3.014 -8.662 -1.583 1.00 63.06 84 VAL A C 1
ATOM 677 O O . VAL A 1 84 ? 3.873 -8.234 -0.820 1.00 63.06 84 VAL A O 1
ATOM 680 N N . ASP A 1 85 ? 2.179 -9.645 -1.245 1.00 61.72 85 ASP A N 1
ATOM 681 C CA . ASP A 1 85 ? 2.085 -10.165 0.130 1.00 61.72 85 ASP A CA 1
ATOM 682 C C . ASP A 1 85 ? 2.905 -11.439 0.366 1.00 61.72 85 ASP A C 1
ATOM 684 O O . ASP A 1 85 ? 2.991 -11.945 1.482 1.00 61.72 85 ASP A O 1
ATOM 688 N N . SER A 1 86 ? 3.476 -12.023 -0.689 1.00 59.06 86 SER A N 1
ATOM 689 C CA . SER A 1 86 ? 3.956 -13.405 -0.621 1.00 59.06 86 SER A CA 1
ATOM 690 C C . SER A 1 86 ? 5.393 -13.529 -0.120 1.00 59.06 86 SER A C 1
ATOM 692 O O . SER A 1 86 ? 5.763 -14.585 0.390 1.00 59.06 86 SER A O 1
ATOM 694 N N . ILE A 1 87 ? 6.238 -12.511 -0.332 1.00 69.44 87 ILE A N 1
ATOM 695 C CA . ILE A 1 87 ? 7.687 -12.627 -0.126 1.00 69.44 87 ILE A CA 1
ATOM 696 C C . ILE A 1 87 ? 8.286 -11.244 0.211 1.00 69.44 87 ILE A C 1
ATOM 698 O O . ILE A 1 87 ? 8.504 -10.431 -0.685 1.00 69.44 87 ILE A O 1
ATOM 702 N N . GLU A 1 88 ? 8.648 -10.994 1.477 1.00 76.38 88 GLU A N 1
ATOM 703 C CA . GLU A 1 88 ? 9.344 -9.756 1.911 1.00 76.38 88 GLU A CA 1
ATOM 704 C C . GLU A 1 88 ? 10.630 -9.479 1.107 1.00 76.38 88 GLU A C 1
ATOM 706 O O . GLU A 1 88 ? 11.022 -8.337 0.878 1.00 76.38 88 GLU A O 1
ATOM 711 N N . SER A 1 89 ? 11.273 -10.540 0.618 1.00 82.56 89 SER A N 1
ATOM 712 C CA . SER A 1 89 ? 12.489 -10.488 -0.196 1.00 82.56 89 SER A CA 1
ATOM 713 C C . SER A 1 89 ? 12.253 -10.228 -1.690 1.00 82.56 89 SER A C 1
ATOM 715 O O . SER A 1 89 ? 13.214 -10.086 -2.453 1.00 82.56 89 SER A O 1
ATOM 717 N N . MET A 1 90 ? 10.999 -10.116 -2.138 1.00 83.38 90 MET A N 1
ATOM 718 C CA . MET A 1 90 ? 10.661 -9.962 -3.555 1.00 83.38 90 MET A CA 1
ATOM 719 C C . MET A 1 90 ? 11.281 -8.717 -4.210 1.00 83.38 90 MET A C 1
ATOM 721 O O . MET A 1 90 ? 11.817 -8.856 -5.312 1.00 83.38 90 MET A O 1
ATOM 725 N N . PRO A 1 91 ? 11.309 -7.522 -3.578 1.00 83.44 91 PRO A N 1
ATOM 726 C CA . PRO A 1 91 ? 11.937 -6.343 -4.183 1.00 83.44 91 PRO A CA 1
ATOM 727 C C . PRO A 1 91 ? 13.427 -6.549 -4.496 1.00 83.44 91 PRO A C 1
ATOM 729 O O . PRO A 1 91 ? 13.922 -6.114 -5.541 1.00 83.44 91 PRO A O 1
ATOM 732 N N . PHE A 1 92 ? 14.140 -7.275 -3.628 1.00 88.00 92 PHE A N 1
ATOM 733 C CA . PHE A 1 92 ? 15.543 -7.621 -3.839 1.00 88.00 92 PHE A CA 1
ATOM 734 C C . PHE A 1 92 ? 15.711 -8.579 -5.027 1.00 88.00 92 PHE A C 1
ATOM 736 O O . PHE A 1 92 ? 16.528 -8.324 -5.917 1.00 88.00 92 PHE A O 1
ATOM 743 N N . PHE A 1 93 ? 14.888 -9.629 -5.110 1.00 89.56 93 PHE A N 1
ATOM 744 C CA . PHE A 1 93 ? 14.910 -10.562 -6.241 1.00 89.56 93 PHE A CA 1
ATOM 745 C C . PHE A 1 93 ? 14.546 -9.895 -7.571 1.00 89.56 93 PHE A C 1
ATOM 747 O O . PHE A 1 93 ? 15.213 -10.146 -8.577 1.00 89.56 93 PHE A O 1
ATOM 754 N N . ILE A 1 94 ? 13.544 -9.009 -7.584 1.00 88.94 94 ILE A N 1
ATOM 755 C CA . ILE A 1 94 ? 13.182 -8.213 -8.765 1.00 88.94 94 ILE A CA 1
ATOM 756 C C . ILE A 1 94 ? 14.367 -7.344 -9.200 1.00 88.94 94 ILE A C 1
ATOM 758 O O . ILE A 1 94 ? 14.661 -7.279 -10.392 1.00 88.94 94 ILE A O 1
ATOM 762 N N . SER A 1 95 ? 15.091 -6.736 -8.257 1.00 90.94 95 SER A N 1
ATOM 763 C CA . SER A 1 95 ? 16.269 -5.911 -8.556 1.00 90.94 95 SER A CA 1
ATOM 764 C C . SE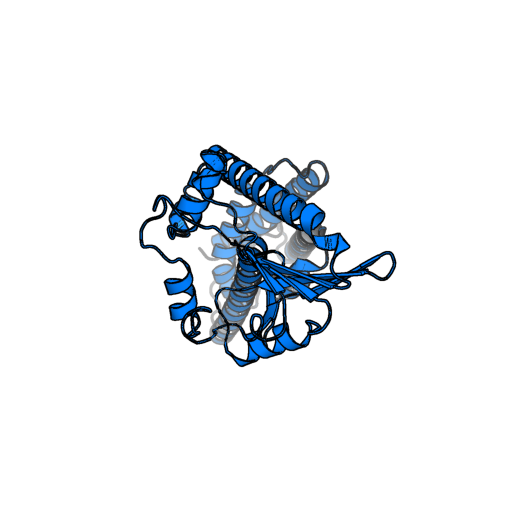R A 1 95 ? 17.409 -6.729 -9.173 1.00 90.94 95 SER A C 1
ATOM 766 O O . SER A 1 95 ? 17.996 -6.315 -10.177 1.00 90.94 95 SER A O 1
ATOM 768 N N . ILE A 1 96 ? 17.694 -7.923 -8.636 1.00 94.25 96 ILE A N 1
ATOM 769 C CA . ILE A 1 96 ? 18.679 -8.852 -9.217 1.00 94.25 96 ILE A CA 1
ATOM 770 C C . ILE A 1 96 ? 18.258 -9.268 -10.625 1.00 94.25 96 ILE A C 1
ATOM 772 O O . ILE A 1 96 ? 19.075 -9.251 -11.548 1.00 94.25 96 ILE A O 1
ATOM 776 N N . LEU A 1 97 ? 16.987 -9.635 -10.803 1.00 93.25 97 LEU A N 1
ATOM 777 C CA . LEU A 1 97 ? 16.459 -10.052 -12.094 1.00 93.25 97 LEU A CA 1
ATOM 778 C C . LEU A 1 97 ? 16.535 -8.908 -13.112 1.00 93.25 97 LEU A C 1
ATOM 780 O O . LEU A 1 97 ? 16.998 -9.126 -14.230 1.00 93.25 97 LEU A O 1
ATOM 784 N N . ALA A 1 98 ? 16.172 -7.684 -12.724 1.00 92.62 98 ALA A N 1
ATOM 785 C CA . ALA A 1 98 ? 16.320 -6.493 -13.555 1.00 92.62 98 ALA A CA 1
ATOM 786 C C . ALA A 1 98 ? 17.776 -6.301 -13.989 1.00 92.62 98 ALA A C 1
ATOM 788 O O . ALA A 1 98 ? 18.046 -6.177 -15.183 1.00 92.62 98 ALA A O 1
ATOM 789 N N . LEU A 1 99 ? 18.733 -6.380 -13.058 1.00 95.75 99 LEU A N 1
ATOM 790 C CA . LEU A 1 99 ? 20.155 -6.249 -13.377 1.00 95.75 99 LEU A CA 1
ATOM 791 C C . LEU A 1 99 ? 20.643 -7.360 -14.317 1.00 95.75 99 LEU A C 1
ATOM 793 O O . LEU A 1 99 ? 21.384 -7.087 -15.268 1.00 95.75 99 LEU A O 1
ATOM 797 N N . ALA A 1 100 ? 20.213 -8.602 -14.090 1.00 95.50 100 ALA A N 1
ATOM 798 C CA . ALA A 1 100 ? 20.556 -9.741 -14.934 1.00 95.50 100 ALA A CA 1
ATOM 799 C C . ALA A 1 100 ? 20.020 -9.562 -16.362 1.00 95.50 100 ALA A C 1
ATOM 801 O O . ALA A 1 100 ? 20.759 -9.766 -17.329 1.00 95.50 100 ALA A O 1
ATOM 802 N N . LEU A 1 101 ? 18.770 -9.117 -16.511 1.00 94.25 101 LEU A N 1
ATOM 803 C CA . LEU A 1 101 ? 18.138 -8.860 -17.805 1.00 94.25 101 LEU A CA 1
ATOM 804 C C . LEU A 1 101 ? 18.789 -7.672 -18.526 1.00 94.25 101 LEU A C 1
ATOM 806 O O . LEU A 1 101 ? 19.092 -7.783 -19.716 1.00 94.25 101 LEU A O 1
ATOM 810 N N . SER A 1 102 ? 19.090 -6.580 -17.818 1.00 93.50 102 SER A N 1
ATOM 811 C CA . SER A 1 102 ? 19.808 -5.414 -18.354 1.00 93.50 102 SER A CA 1
ATOM 812 C C . SER A 1 102 ? 21.210 -5.778 -18.837 1.00 93.50 102 SER A C 1
ATOM 814 O O . SER A 1 102 ? 21.607 -5.405 -19.947 1.00 93.50 102 SER A O 1
ATOM 816 N N . THR A 1 103 ? 21.931 -6.582 -18.052 1.00 94.50 103 THR A N 1
ATOM 817 C CA . THR A 1 103 ? 23.262 -7.099 -18.398 1.00 94.50 103 THR A CA 1
ATOM 818 C C . THR A 1 103 ? 23.196 -8.036 -19.600 1.00 94.50 103 THR A C 1
ATOM 820 O O . THR A 1 103 ? 23.931 -7.846 -20.570 1.00 94.50 103 THR A O 1
ATOM 823 N N . TYR A 1 104 ? 22.282 -9.010 -19.590 1.00 94.62 104 TYR A N 1
ATOM 824 C CA . TYR A 1 104 ? 22.053 -9.916 -20.716 1.00 94.62 104 TYR A CA 1
ATOM 825 C C . TYR A 1 104 ? 21.781 -9.130 -22.000 1.00 94.62 104 TYR A C 1
ATOM 827 O O . TYR A 1 104 ? 22.436 -9.331 -23.025 1.00 94.62 104 TYR A O 1
ATOM 835 N N . ALA A 1 105 ? 20.860 -8.174 -21.930 1.00 92.38 105 ALA A N 1
ATOM 836 C CA . ALA A 1 105 ? 20.477 -7.346 -23.052 1.00 92.38 105 ALA A CA 1
ATOM 837 C C . ALA A 1 105 ? 21.664 -6.516 -23.579 1.00 92.38 105 ALA A C 1
ATOM 839 O O . ALA A 1 105 ? 21.860 -6.434 -24.794 1.00 92.38 105 ALA A O 1
ATOM 840 N N . ALA A 1 106 ? 22.498 -5.960 -22.694 1.00 92.44 106 ALA A N 1
ATOM 841 C CA . ALA A 1 106 ? 23.718 -5.243 -23.069 1.00 92.44 106 ALA A CA 1
ATOM 842 C C . ALA A 1 106 ? 24.744 -6.156 -23.759 1.00 92.44 106 ALA A C 1
ATOM 844 O O . ALA A 1 106 ? 25.300 -5.778 -24.791 1.00 92.44 106 ALA A O 1
ATOM 845 N N . LEU A 1 107 ? 24.948 -7.378 -23.257 1.00 93.38 107 LEU A N 1
ATOM 846 C CA . LEU A 1 107 ? 25.867 -8.356 -23.847 1.00 93.38 107 LEU A CA 1
ATOM 847 C C . LEU A 1 107 ? 25.413 -8.819 -25.236 1.00 93.38 107 LEU A C 1
ATOM 849 O O . LEU A 1 107 ? 26.228 -8.894 -26.159 1.00 93.38 107 LEU A O 1
ATOM 853 N N . VAL A 1 108 ? 24.118 -9.096 -25.413 1.00 91.94 108 VAL A N 1
ATOM 854 C CA . VAL A 1 108 ? 23.567 -9.462 -26.726 1.00 91.94 108 VAL A CA 1
ATOM 855 C C . VAL A 1 108 ? 23.676 -8.282 -27.693 1.00 91.94 108 VAL A C 1
ATOM 857 O O . VAL A 1 108 ? 24.097 -8.474 -28.834 1.00 91.94 108 VAL A O 1
ATOM 860 N N . ARG A 1 109 ? 23.374 -7.052 -27.249 1.00 91.69 109 ARG A N 1
ATOM 861 C CA . ARG A 1 109 ? 23.538 -5.852 -28.085 1.00 91.69 109 ARG A CA 1
ATOM 862 C C . ARG A 1 109 ? 24.987 -5.603 -28.462 1.00 91.69 109 ARG A C 1
ATOM 864 O O . ARG A 1 109 ? 25.231 -5.325 -29.624 1.00 91.69 109 ARG A O 1
ATOM 871 N N . ARG A 1 110 ? 25.946 -5.769 -27.547 1.00 92.62 110 ARG A N 1
ATOM 872 C CA . ARG A 1 110 ? 27.383 -5.616 -27.832 1.00 92.62 110 ARG A CA 1
ATOM 873 C C . ARG A 1 110 ? 27.834 -6.489 -29.002 1.00 92.62 110 ARG A C 1
ATOM 875 O O . ARG A 1 110 ? 28.576 -6.022 -29.860 1.00 92.62 110 ARG A O 1
ATOM 882 N N . ARG A 1 111 ? 27.358 -7.738 -29.072 1.00 90.31 111 ARG A N 1
ATOM 883 C CA . ARG A 1 111 ? 27.656 -8.642 -30.202 1.00 90.31 111 ARG A CA 1
ATOM 884 C C . ARG A 1 111 ? 27.082 -8.141 -31.527 1.00 90.31 111 ARG A C 1
ATOM 886 O O . ARG A 1 111 ? 27.626 -8.449 -32.577 1.00 90.31 111 ARG A O 1
ATOM 893 N N . PHE A 1 112 ? 25.983 -7.401 -31.470 1.00 86.69 112 PHE A N 1
ATOM 894 C CA . PHE A 1 112 ? 25.230 -6.969 -32.638 1.00 86.69 112 PHE A CA 1
ATOM 895 C C . PHE A 1 112 ? 25.612 -5.566 -33.130 1.00 86.69 112 PHE A C 1
ATOM 897 O O . PHE A 1 112 ? 25.675 -5.333 -34.331 1.00 86.69 112 PHE A O 1
ATOM 904 N N . THR A 1 113 ? 25.881 -4.630 -32.220 1.00 88.19 113 THR A N 1
ATOM 905 C CA . THR A 1 113 ? 26.253 -3.248 -32.551 1.00 88.19 113 THR A CA 1
ATOM 906 C C . THR A 1 113 ? 27.761 -3.054 -32.681 1.00 88.19 113 THR A C 1
ATOM 908 O O . THR A 1 113 ? 28.186 -2.043 -33.231 1.00 88.19 113 THR A O 1
ATOM 911 N N . GLY A 1 114 ? 28.570 -3.984 -32.156 1.00 87.00 114 GLY A N 1
ATOM 912 C CA . GLY A 1 114 ? 30.029 -3.856 -32.075 1.00 87.00 114 GLY A CA 1
ATOM 913 C C . GLY A 1 114 ? 30.512 -2.846 -31.025 1.00 87.00 114 GLY A C 1
ATOM 914 O O . GLY A 1 114 ? 31.714 -2.722 -30.797 1.00 87.00 114 GLY A O 1
ATOM 915 N N . ASP A 1 115 ? 29.595 -2.141 -30.358 1.00 88.94 115 ASP A N 1
ATOM 916 C CA . ASP A 1 115 ? 29.906 -1.162 -29.321 1.00 88.94 115 ASP A CA 1
ATOM 917 C C . ASP A 1 115 ? 30.199 -1.844 -27.977 1.00 88.94 115 ASP A C 1
ATOM 919 O O . ASP A 1 115 ? 29.491 -2.768 -27.567 1.00 88.94 115 ASP A O 1
ATOM 923 N N . LYS A 1 116 ? 31.216 -1.361 -27.249 1.00 86.75 116 LYS A N 1
ATOM 924 C CA . LYS A 1 116 ? 31.643 -1.947 -25.963 1.00 86.75 116 LYS A CA 1
ATOM 925 C C . LYS A 1 116 ? 30.531 -1.952 -24.910 1.00 86.75 116 LYS A C 1
ATOM 927 O O . LYS A 1 116 ? 30.497 -2.868 -24.092 1.00 86.75 116 LYS A O 1
ATOM 932 N N . PHE A 1 117 ? 29.629 -0.975 -24.958 1.00 84.44 117 PHE A N 1
ATOM 933 C CA . PHE A 1 117 ? 28.521 -0.805 -24.021 1.00 84.44 117 PHE A CA 1
ATOM 934 C C . PHE A 1 117 ? 27.180 -1.285 -24.601 1.00 84.44 117 PHE A C 1
ATOM 936 O O . PHE A 1 117 ? 26.137 -1.148 -23.962 1.00 84.44 117 PHE A O 1
ATOM 943 N N . GLY A 1 118 ? 27.182 -1.864 -25.809 1.00 87.44 118 GLY A N 1
ATOM 944 C CA . GLY A 1 118 ? 25.964 -2.296 -26.491 1.00 87.44 118 GLY A CA 1
ATOM 945 C C . GLY A 1 118 ? 25.035 -1.135 -26.859 1.00 87.44 118 GLY A C 1
ATOM 946 O O . GLY A 1 118 ? 23.818 -1.331 -26.929 1.00 87.44 118 GLY A O 1
ATOM 947 N N . LEU A 1 119 ? 25.587 0.067 -27.064 1.00 91.50 119 LEU A N 1
ATOM 948 C CA . LEU A 1 119 ? 24.853 1.244 -27.523 1.00 91.50 119 LEU A CA 1
ATOM 949 C C . LEU A 1 119 ? 24.668 1.219 -29.043 1.00 91.50 119 LEU A C 1
ATOM 951 O O . LEU A 1 119 ? 25.451 0.617 -29.783 1.00 91.50 119 LEU A O 1
ATOM 955 N N . PHE A 1 120 ? 23.626 1.898 -29.526 1.00 90.75 120 PHE A N 1
ATOM 956 C CA . PHE A 1 120 ? 23.357 1.980 -30.960 1.00 90.75 120 PHE A CA 1
ATOM 957 C C . PHE A 1 120 ? 24.197 3.082 -31.631 1.00 90.75 120 PHE A C 1
ATOM 959 O O . PHE A 1 120 ? 24.171 4.232 -31.163 1.00 90.75 120 PHE A O 1
ATOM 966 N N . PRO A 1 121 ? 24.894 2.780 -32.749 1.00 90.31 121 PRO A N 1
ATOM 967 C CA . PRO A 1 121 ? 25.673 3.770 -33.490 1.00 90.31 121 PRO A CA 1
ATOM 968 C C . PRO A 1 121 ? 24.781 4.806 -34.196 1.00 90.31 121 PRO A C 1
ATOM 970 O O . PRO A 1 121 ? 23.560 4.654 -34.285 1.00 90.31 121 PRO A O 1
ATOM 973 N N . LYS A 1 122 ? 25.391 5.902 -34.684 1.00 86.69 122 LYS A N 1
ATOM 974 C CA . LYS A 1 122 ? 24.685 7.071 -35.263 1.00 86.69 122 LYS A CA 1
ATOM 975 C C . LYS A 1 122 ? 23.676 6.690 -36.345 1.00 86.69 122 LYS A C 1
ATOM 977 O O . LYS A 1 122 ? 22.557 7.202 -36.331 1.00 86.69 122 LYS A O 1
ATOM 982 N N . ASP A 1 123 ? 24.051 5.745 -37.193 1.00 84.50 123 ASP A N 1
ATOM 983 C CA . ASP A 1 123 ? 23.308 5.428 -38.412 1.00 84.50 123 ASP A CA 1
ATOM 984 C C . ASP A 1 123 ? 22.372 4.223 -38.260 1.00 84.50 123 ASP A C 1
ATOM 986 O O . ASP A 1 123 ? 21.628 3.877 -39.174 1.00 84.50 123 ASP A O 1
ATOM 990 N N . PHE A 1 124 ? 22.333 3.620 -37.069 1.00 83.50 124 PHE A N 1
ATOM 991 C CA . PHE A 1 124 ? 21.591 2.385 -36.827 1.00 83.50 124 PHE A CA 1
ATOM 992 C C . PHE A 1 124 ? 20.066 2.565 -36.867 1.00 83.50 124 PHE A C 1
ATOM 994 O O . PHE A 1 124 ? 19.328 1.702 -37.337 1.00 83.50 124 PHE A O 1
ATOM 1001 N N . LEU A 1 125 ? 19.582 3.707 -36.371 1.00 82.62 125 LEU A N 1
ATOM 1002 C CA . LEU A 1 125 ? 18.152 4.003 -36.213 1.00 82.62 125 LEU A CA 1
ATOM 1003 C C . LEU A 1 125 ? 17.625 4.988 -37.266 1.00 82.62 125 LEU A C 1
ATOM 1005 O O . LEU A 1 125 ? 16.653 5.711 -37.010 1.00 82.62 125 LEU A O 1
ATOM 1009 N N . GLN A 1 126 ? 18.272 5.041 -38.434 1.00 78.94 126 GLN A N 1
ATOM 1010 C CA . GLN A 1 126 ? 17.788 5.830 -39.564 1.00 78.94 126 GLN A CA 1
ATOM 1011 C C . GLN A 1 126 ? 16.435 5.296 -40.085 1.00 78.94 126 GLN A C 1
ATOM 1013 O O . GLN A 1 126 ? 16.031 4.165 -39.817 1.00 78.94 126 GLN A O 1
ATOM 1018 N N . LYS A 1 127 ? 15.668 6.184 -40.727 1.00 63.31 127 LYS A N 1
ATOM 1019 C CA . LYS A 1 127 ? 14.208 6.102 -40.896 1.00 63.31 127 LYS A CA 1
ATOM 1020 C C . LYS A 1 127 ? 13.783 4.966 -41.843 1.00 63.31 127 LYS A C 1
ATOM 1022 O O . LYS A 1 127 ? 13.756 5.155 -43.050 1.00 63.31 127 LYS A O 1
ATOM 1027 N N . GLU A 1 128 ? 13.330 3.844 -41.289 1.00 66.38 128 GLU A N 1
ATOM 1028 C CA . GLU A 1 128 ? 12.528 2.836 -42.001 1.00 66.38 128 GLU A CA 1
ATOM 1029 C C . GLU A 1 128 ? 11.106 2.796 -41.428 1.00 66.38 128 GLU A C 1
ATOM 1031 O O . GLU A 1 128 ? 10.902 2.943 -40.223 1.00 66.38 128 GLU A O 1
ATOM 1036 N N . ASN A 1 129 ? 10.105 2.697 -42.310 1.00 57.53 129 ASN A N 1
ATOM 1037 C CA . ASN A 1 129 ? 8.742 3.151 -42.017 1.00 57.53 129 ASN A CA 1
ATOM 1038 C C . ASN A 1 129 ? 7.659 2.056 -42.027 1.00 57.53 129 ASN A C 1
ATOM 1040 O O . ASN A 1 129 ? 6.480 2.379 -41.921 1.00 57.53 129 ASN A O 1
ATOM 1044 N N . ASN A 1 130 ? 8.013 0.773 -42.129 1.00 66.75 130 ASN A N 1
ATOM 1045 C CA . ASN A 1 130 ? 7.032 -0.266 -42.476 1.00 66.75 130 ASN A CA 1
ATOM 1046 C C . ASN A 1 130 ? 6.303 -0.947 -41.302 1.00 66.75 130 ASN A C 1
ATOM 1048 O O . ASN A 1 130 ? 5.590 -1.921 -41.527 1.00 66.75 130 ASN A O 1
ATOM 1052 N N . GLN A 1 131 ? 6.455 -0.485 -40.051 1.00 78.62 131 GLN A N 1
ATOM 1053 C CA . GLN A 1 131 ? 5.860 -1.162 -38.880 1.00 78.62 131 GLN A CA 1
ATOM 1054 C C . GLN A 1 131 ? 5.117 -0.260 -37.886 1.00 78.62 131 GLN A C 1
ATOM 1056 O O . GLN A 1 131 ? 4.894 -0.664 -36.746 1.00 78.62 131 GLN A O 1
ATOM 1061 N N . ARG A 1 132 ? 4.671 0.934 -38.299 1.00 80.88 132 ARG A N 1
ATOM 1062 C CA . ARG A 1 132 ? 3.948 1.854 -37.397 1.00 80.88 132 ARG A CA 1
ATOM 1063 C C . ARG A 1 132 ? 2.730 1.210 -36.734 1.00 80.88 132 ARG A C 1
ATOM 1065 O O . ARG A 1 132 ? 2.587 1.314 -35.526 1.00 80.88 132 ARG A O 1
ATOM 1072 N N . SER A 1 133 ? 1.909 0.481 -37.493 1.00 83.44 133 SER A N 1
ATOM 1073 C CA . SER A 1 133 ? 0.717 -0.192 -36.950 1.00 83.44 133 SER A CA 1
ATOM 1074 C C . SER A 1 133 ? 1.059 -1.196 -35.837 1.00 83.44 133 SER A C 1
ATOM 1076 O O . SER A 1 133 ? 0.443 -1.166 -34.777 1.00 83.44 133 SER A O 1
ATOM 1078 N N . ARG A 1 134 ? 2.107 -2.016 -36.017 1.00 83.12 134 ARG A N 1
ATOM 1079 C CA . ARG A 1 134 ? 2.585 -2.942 -34.974 1.00 83.12 134 ARG A CA 1
ATOM 1080 C C . ARG A 1 134 ? 3.103 -2.203 -33.743 1.00 83.12 134 ARG A C 1
ATOM 1082 O O . ARG A 1 134 ? 2.854 -2.650 -32.631 1.00 83.12 134 ARG A O 1
ATOM 1089 N N . ALA A 1 135 ? 3.804 -1.089 -33.945 1.00 83.88 135 ALA A N 1
ATOM 1090 C CA . ALA A 1 135 ? 4.277 -0.254 -32.848 1.00 83.88 135 ALA A CA 1
ATOM 1091 C C . ALA A 1 135 ? 3.111 0.364 -32.066 1.00 83.88 135 ALA A C 1
ATOM 1093 O O . ALA A 1 135 ? 3.129 0.307 -30.846 1.00 83.88 135 ALA A O 1
ATOM 1094 N N . HIS A 1 136 ? 2.066 0.862 -32.737 1.00 85.50 136 HIS A N 1
ATOM 1095 C CA . HIS A 1 136 ? 0.869 1.381 -32.068 1.00 85.50 136 HIS A CA 1
ATOM 1096 C C . HIS A 1 136 ? 0.159 0.309 -31.235 1.00 85.50 136 HIS A C 1
ATOM 1098 O O . HIS A 1 136 ? -0.096 0.544 -30.059 1.00 85.50 136 HIS A O 1
ATOM 1104 N N . TRP A 1 137 ? -0.100 -0.874 -31.806 1.00 83.25 137 TRP A N 1
ATOM 1105 C CA . TRP A 1 137 ? -0.749 -1.973 -31.081 1.00 83.25 137 TRP A CA 1
ATOM 1106 C C . TRP A 1 137 ? 0.066 -2.458 -29.890 1.00 83.25 137 TRP A C 1
ATOM 1108 O O . TRP A 1 137 ? -0.479 -2.658 -28.809 1.00 83.25 137 TRP A O 1
ATOM 1118 N N . ALA A 1 138 ? 1.377 -2.615 -30.067 1.00 84.44 138 ALA A N 1
ATOM 1119 C CA . ALA A 1 138 ? 2.230 -3.009 -28.964 1.00 84.44 138 ALA A CA 1
ATOM 1120 C C . ALA A 1 138 ? 2.257 -1.926 -27.879 1.00 84.44 138 ALA A C 1
ATOM 1122 O O . ALA A 1 138 ? 2.084 -2.246 -26.709 1.00 84.44 138 ALA A O 1
ATOM 1123 N N . THR A 1 139 ? 2.433 -0.652 -28.242 1.00 84.69 139 THR A N 1
ATOM 1124 C CA . THR A 1 139 ? 2.405 0.455 -27.276 1.00 84.69 139 THR A CA 1
ATOM 1125 C C . THR A 1 139 ? 1.072 0.519 -26.538 1.00 84.69 139 THR A C 1
ATOM 1127 O O . THR A 1 139 ? 1.082 0.710 -25.328 1.00 84.69 139 THR A O 1
ATOM 1130 N N . PHE A 1 140 ? -0.055 0.293 -27.218 1.00 87.50 140 PHE A N 1
ATOM 1131 C CA . PHE A 1 140 ? -1.364 0.190 -26.574 1.00 87.50 140 PHE A CA 1
ATOM 1132 C C . PHE A 1 140 ? -1.415 -0.964 -25.564 1.00 87.50 140 PHE A C 1
ATOM 1134 O O . PHE A 1 140 ? -1.814 -0.752 -24.423 1.00 87.50 140 PHE A O 1
ATOM 1141 N N . ALA A 1 141 ? -0.945 -2.158 -25.940 1.00 83.81 141 ALA A N 1
ATOM 1142 C CA . ALA A 1 141 ? -0.882 -3.303 -25.031 1.00 83.81 141 ALA A CA 1
ATOM 1143 C C . ALA A 1 141 ? 0.021 -3.034 -23.814 1.00 83.81 141 ALA A C 1
ATOM 1145 O O . ALA A 1 141 ? -0.331 -3.404 -22.697 1.00 83.81 141 ALA A O 1
ATOM 1146 N N . LEU A 1 142 ? 1.153 -2.349 -24.009 1.00 86.06 142 LEU A N 1
ATOM 1147 C CA . LEU A 1 142 ? 2.038 -1.945 -22.917 1.00 86.06 142 LEU A CA 1
ATOM 1148 C C . LEU A 1 142 ? 1.359 -0.936 -21.986 1.00 86.06 142 LEU A C 1
ATOM 1150 O O . LEU A 1 142 ? 1.431 -1.108 -20.776 1.00 86.06 142 LEU A O 1
ATOM 1154 N N . ILE A 1 143 ? 0.679 0.081 -22.530 1.00 88.75 143 ILE A N 1
ATOM 1155 C CA . ILE A 1 143 ? -0.097 1.038 -21.727 1.00 88.75 143 ILE A CA 1
ATOM 1156 C C . ILE A 1 143 ? -1.143 0.291 -20.901 1.00 88.75 143 ILE A C 1
ATOM 1158 O O . ILE A 1 143 ? -1.206 0.501 -19.698 1.00 88.75 143 ILE A O 1
ATOM 1162 N N . LEU A 1 144 ? -1.892 -0.631 -21.513 1.00 85.88 144 LEU A N 1
ATOM 1163 C CA . LEU A 1 144 ? -2.888 -1.436 -20.808 1.00 85.88 144 LEU A CA 1
ATOM 1164 C C . LEU A 1 144 ? -2.261 -2.254 -19.666 1.00 85.88 144 LEU A C 1
ATOM 1166 O O . LEU A 1 144 ? -2.784 -2.240 -18.557 1.00 85.88 144 LEU A O 1
ATOM 1170 N N . CYS A 1 145 ? -1.113 -2.903 -19.896 1.00 84.06 145 CYS A N 1
ATOM 1171 C CA . CYS A 1 145 ? -0.402 -3.660 -18.857 1.00 84.06 145 CYS A CA 1
ATOM 1172 C C . CYS A 1 145 ? 0.108 -2.762 -17.721 1.00 84.06 145 CYS A C 1
ATOM 1174 O O . CYS A 1 145 ? -0.005 -3.124 -16.550 1.00 84.06 145 CYS A O 1
ATOM 1176 N N . LEU A 1 146 ? 0.657 -1.588 -18.046 1.00 86.50 146 LEU A N 1
ATOM 1177 C CA . LEU A 1 146 ? 1.119 -0.620 -17.049 1.00 86.50 146 LEU A CA 1
ATOM 1178 C C . LEU A 1 146 ? -0.054 -0.064 -16.235 1.00 86.50 146 LEU A C 1
ATOM 1180 O O . LEU A 1 146 ? 0.051 0.031 -15.017 1.00 86.50 146 LEU A O 1
ATOM 1184 N N . SER A 1 147 ? -1.184 0.237 -16.880 1.00 86.19 147 SER A N 1
ATOM 1185 C CA . SER A 1 147 ? -2.412 0.652 -16.201 1.00 86.19 147 SER A CA 1
ATOM 1186 C C . SER A 1 147 ? -2.933 -0.441 -15.273 1.00 86.19 147 SER A C 1
ATOM 1188 O O . SER A 1 147 ? -3.238 -0.149 -14.123 1.00 86.19 147 SER A O 1
ATOM 1190 N N . MET A 1 148 ? -2.981 -1.701 -15.717 1.00 82.31 148 MET A N 1
ATOM 1191 C CA . MET A 1 148 ? -3.391 -2.822 -14.862 1.00 82.31 148 MET A CA 1
ATOM 1192 C C . MET A 1 148 ? -2.467 -2.995 -13.652 1.00 82.31 148 MET A C 1
ATOM 1194 O O . MET A 1 148 ? -2.958 -3.197 -12.547 1.00 82.31 148 MET A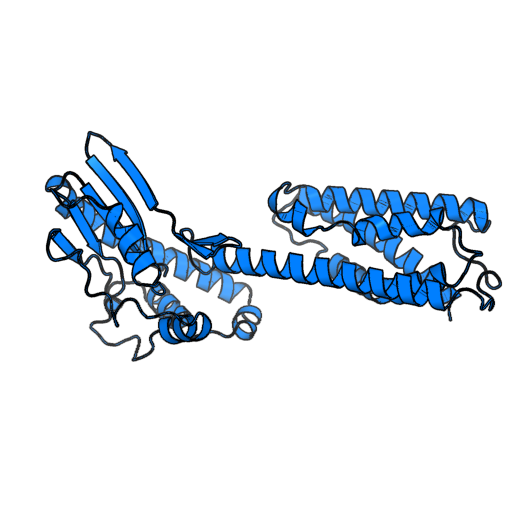 O 1
ATOM 1198 N N . ASN A 1 149 ? -1.147 -2.870 -13.829 1.00 81.88 149 ASN A N 1
ATOM 1199 C CA . ASN A 1 149 ? -0.202 -2.903 -12.710 1.00 81.88 149 ASN A CA 1
ATOM 1200 C C . ASN A 1 149 ? -0.406 -1.727 -11.749 1.00 81.88 149 ASN A C 1
ATOM 1202 O O . ASN A 1 149 ? -0.414 -1.935 -10.541 1.00 81.88 149 ASN A O 1
ATOM 1206 N N . PHE A 1 150 ? -0.607 -0.514 -12.272 1.00 84.50 150 PHE A N 1
ATOM 1207 C CA . PHE A 1 150 ? -0.867 0.674 -11.461 1.00 84.50 150 PHE A CA 1
ATOM 1208 C C . PHE A 1 150 ? -2.151 0.529 -10.638 1.00 84.50 150 PHE A C 1
ATOM 1210 O O . PHE A 1 150 ? -2.113 0.694 -9.424 1.00 84.50 150 PHE A O 1
ATOM 1217 N N . PHE A 1 151 ? -3.270 0.169 -11.273 1.00 81.88 151 PHE A N 1
ATOM 1218 C CA . PHE A 1 151 ? -4.542 -0.015 -10.572 1.00 81.88 151 PHE A CA 1
ATOM 1219 C C . PHE A 1 151 ? -4.514 -1.214 -9.621 1.00 81.88 151 PHE A C 1
ATOM 1221 O O . PHE A 1 151 ? -5.100 -1.134 -8.547 1.00 81.88 151 PHE A O 1
ATOM 1228 N N . GLY A 1 152 ? -3.804 -2.293 -9.966 1.00 80.06 152 GLY A N 1
ATOM 1229 C CA . GLY A 1 152 ? -3.595 -3.429 -9.068 1.00 80.06 152 GLY A CA 1
ATOM 1230 C C . GLY A 1 152 ? -2.805 -3.038 -7.818 1.00 80.06 152 GLY A C 1
ATOM 1231 O O . GLY A 1 152 ? -3.239 -3.322 -6.707 1.00 80.06 152 GLY A O 1
ATOM 1232 N N . ALA A 1 153 ? -1.688 -2.324 -7.985 1.00 77.31 153 ALA A N 1
ATOM 1233 C CA . ALA A 1 153 ? -0.892 -1.820 -6.868 1.00 77.31 153 ALA A CA 1
ATOM 1234 C C . ALA A 1 153 ? -1.675 -0.811 -6.015 1.00 77.31 153 ALA A C 1
ATOM 1236 O O . ALA A 1 153 ? -1.674 -0.919 -4.794 1.00 77.31 153 ALA A O 1
ATOM 1237 N N . LEU A 1 154 ? -2.395 0.121 -6.648 1.00 80.06 154 LEU A N 1
ATOM 1238 C CA . LEU A 1 154 ? -3.257 1.077 -5.955 1.00 80.06 154 LEU A CA 1
ATOM 1239 C C . LEU A 1 154 ? -4.359 0.364 -5.164 1.00 80.06 154 LEU A C 1
ATOM 1241 O O . LEU A 1 154 ? -4.604 0.720 -4.021 1.00 80.06 154 LEU A O 1
ATOM 1245 N N . SER A 1 155 ? -5.001 -0.655 -5.739 1.00 74.94 155 SER A N 1
ATOM 1246 C CA . SER A 1 155 ? -6.030 -1.435 -5.045 1.00 74.94 155 SER A CA 1
ATOM 1247 C C . SER A 1 155 ? -5.479 -2.155 -3.815 1.00 74.94 155 SER A C 1
ATOM 1249 O O . SER A 1 155 ? -6.176 -2.230 -2.806 1.00 74.94 155 SER A O 1
ATOM 1251 N N . LEU A 1 156 ? -4.257 -2.689 -3.887 1.00 75.94 156 LEU A N 1
ATOM 1252 C CA . LEU A 1 156 ? -3.605 -3.339 -2.749 1.00 75.94 156 LEU A CA 1
ATOM 1253 C C . LEU A 1 156 ? -3.208 -2.333 -1.675 1.00 75.94 156 LEU A C 1
ATOM 1255 O O . LEU A 1 156 ? -3.484 -2.567 -0.505 1.00 75.94 156 LEU A O 1
ATOM 1259 N N . GLU A 1 157 ? -2.620 -1.202 -2.064 1.00 75.56 157 GLU A N 1
ATOM 1260 C CA . GLU A 1 157 ? -2.234 -0.153 -1.120 1.00 75.56 157 GLU A CA 1
ATOM 1261 C C . GLU A 1 157 ? -3.461 0.447 -0.433 1.00 75.56 157 GLU A C 1
ATOM 1263 O O . GLU A 1 157 ? -3.460 0.626 0.779 1.00 75.56 157 GLU A O 1
ATOM 1268 N N . LEU A 1 158 ? -4.546 0.679 -1.180 1.00 71.12 158 LEU A N 1
ATOM 1269 C CA . LEU A 1 158 ? -5.826 1.083 -0.607 1.00 71.12 158 LEU A CA 1
ATOM 1270 C C . LEU A 1 158 ? -6.351 0.014 0.348 1.00 71.12 158 LEU A C 1
ATOM 1272 O O . LEU A 1 158 ? -6.724 0.352 1.460 1.00 71.12 158 LEU A O 1
ATOM 1276 N N . SER A 1 159 ? -6.330 -1.267 -0.030 1.00 69.50 159 SER A N 1
ATOM 1277 C CA . SER A 1 159 ? -6.753 -2.354 0.862 1.00 69.50 159 SER A CA 1
ATOM 1278 C C . SER A 1 159 ? -5.909 -2.417 2.137 1.00 69.50 159 SER A C 1
ATOM 1280 O O . SER A 1 159 ? -6.455 -2.644 3.211 1.00 69.50 159 SER A O 1
ATOM 1282 N N . LYS A 1 160 ? -4.592 -2.220 2.040 1.00 71.31 160 LYS A N 1
ATOM 1283 C CA . LYS A 1 160 ? -3.675 -2.224 3.181 1.00 71.31 160 LYS A CA 1
ATOM 1284 C C . LYS A 1 160 ? -3.882 -1.002 4.069 1.00 71.31 160 LYS A C 1
ATOM 1286 O O . LYS A 1 160 ? -4.035 -1.154 5.271 1.00 71.31 160 LYS A O 1
ATOM 1291 N N . SER A 1 161 ? -3.948 0.190 3.482 1.00 67.19 161 SER A N 1
ATOM 1292 C CA . SER A 1 161 ? -4.238 1.436 4.195 1.00 67.19 161 SER A CA 1
ATOM 1293 C C . SER A 1 161 ? -5.590 1.363 4.897 1.00 67.19 161 SER A C 1
ATOM 1295 O O . SER A 1 161 ? -5.716 1.786 6.039 1.00 67.19 161 SER A O 1
ATOM 1297 N N . VAL A 1 162 ? -6.576 0.744 4.257 1.00 64.69 162 VAL A N 1
ATOM 1298 C CA . VAL A 1 162 ? -7.868 0.443 4.861 1.00 64.69 162 VAL A CA 1
ATOM 1299 C C . VAL A 1 162 ? -7.734 -0.594 5.983 1.00 64.69 162 VAL A C 1
ATOM 1301 O O . VAL A 1 162 ? -8.317 -0.395 7.032 1.00 64.69 162 VAL A O 1
ATOM 1304 N N . GLN A 1 163 ? -6.942 -1.659 5.856 1.00 65.12 163 GLN A N 1
ATOM 1305 C CA . GLN A 1 163 ? -6.725 -2.607 6.965 1.00 65.12 163 GLN A CA 1
ATOM 1306 C C . GLN A 1 163 ? -5.963 -1.994 8.159 1.00 65.12 163 GLN A C 1
ATOM 1308 O O . GLN A 1 163 ? -6.238 -2.328 9.309 1.00 65.12 163 GLN A O 1
ATOM 1313 N N . GLU A 1 164 ? -4.994 -1.112 7.906 1.00 64.88 164 GLU A N 1
ATOM 1314 C CA . GLU A 1 164 ? -4.168 -0.460 8.935 1.00 64.88 164 GLU A CA 1
ATOM 1315 C C . GLU A 1 164 ? -4.870 0.752 9.581 1.00 64.88 164 GLU A C 1
ATOM 1317 O O . GLU A 1 164 ? -4.700 1.026 10.777 1.00 64.88 164 GLU A O 1
ATOM 1322 N N . GLY A 1 165 ? -5.656 1.481 8.785 1.00 58.25 165 GLY A N 1
ATOM 1323 C CA . GLY A 1 165 ? -6.417 2.665 9.180 1.00 58.25 165 GLY A CA 1
ATOM 1324 C C . GLY A 1 165 ? -7.802 2.320 9.721 1.00 58.25 165 GLY A C 1
ATOM 1325 O O . GLY A 1 165 ? -8.140 2.747 10.817 1.00 58.25 165 GLY A O 1
ATOM 1326 N N . LEU A 1 166 ? -8.554 1.477 9.009 1.00 52.16 166 LEU A N 1
ATOM 1327 C CA . LEU A 1 166 ? -9.901 1.017 9.363 1.00 52.16 166 LEU A CA 1
ATOM 1328 C C . LEU A 1 166 ? -9.884 -0.354 10.061 1.00 52.16 166 LEU A C 1
ATOM 1330 O O . LEU A 1 166 ? -10.756 -1.189 9.834 1.00 52.16 166 LEU A O 1
ATOM 1334 N N . PHE A 1 167 ? -8.979 -0.516 11.030 1.00 59.22 167 PHE A N 1
ATOM 1335 C CA . PHE A 1 167 ? -9.129 -1.463 12.145 1.00 59.22 167 PHE A CA 1
ATOM 1336 C C . PHE A 1 167 ? -8.747 -2.925 11.842 1.00 59.22 167 PHE A C 1
ATOM 1338 O O . PHE A 1 167 ? -9.182 -3.550 10.877 1.00 59.22 167 PHE A O 1
ATOM 1345 N N . SER A 1 168 ? -7.983 -3.530 12.760 1.00 57.84 168 SER A N 1
ATOM 1346 C CA . SER A 1 168 ? -7.413 -4.890 12.667 1.00 57.84 168 SER A CA 1
ATOM 1347 C C . SER A 1 168 ? -8.438 -6.036 12.536 1.00 57.84 168 SER A C 1
ATOM 1349 O O . SER A 1 168 ? -8.057 -7.196 12.331 1.00 57.84 168 SER A O 1
ATOM 1351 N N . GLY A 1 169 ? -9.734 -5.725 12.641 1.00 67.12 169 GLY A N 1
ATOM 1352 C CA . GLY A 1 169 ? -10.851 -6.658 12.526 1.00 67.12 169 GLY A CA 1
ATOM 1353 C C . GLY A 1 169 ? -11.522 -6.709 11.151 1.00 67.12 169 GLY A C 1
ATOM 1354 O O . GLY A 1 169 ? -12.223 -7.684 10.892 1.00 67.12 169 GLY A O 1
ATOM 1355 N N . VAL A 1 170 ? -11.308 -5.730 10.261 1.00 73.38 170 VAL A N 1
ATOM 1356 C CA . VAL A 1 170 ? -12.020 -5.649 8.973 1.00 73.38 170 VAL A CA 1
ATOM 1357 C C . VAL A 1 170 ? -11.186 -6.255 7.846 1.00 73.38 170 VAL A C 1
ATOM 1359 O O . VAL A 1 170 ? -9.976 -6.066 7.751 1.00 73.38 170 VAL A O 1
ATOM 1362 N N . THR A 1 171 ? -11.813 -7.039 6.974 1.00 73.38 171 THR A N 1
ATOM 1363 C CA . THR A 1 171 ? -11.179 -7.625 5.790 1.00 73.38 171 THR A CA 1
ATOM 1364 C C . THR A 1 171 ? -12.032 -7.356 4.560 1.00 73.38 171 THR A C 1
ATOM 1366 O O . THR A 1 171 ? -13.227 -7.641 4.536 1.00 73.38 171 THR A O 1
ATOM 1369 N N . PHE A 1 172 ? -11.394 -6.835 3.518 1.00 71.38 172 PHE A N 1
ATOM 1370 C CA . PHE A 1 172 ? -12.014 -6.607 2.222 1.00 71.38 172 PHE A CA 1
ATOM 1371 C C . PHE A 1 172 ? -11.758 -7.808 1.327 1.00 71.38 172 PHE A C 1
ATOM 1373 O O . PHE A 1 172 ? -10.636 -8.304 1.222 1.00 71.38 172 PHE A O 1
ATOM 1380 N N . ARG A 1 173 ? -12.813 -8.278 0.675 1.00 69.94 173 ARG A N 1
ATOM 1381 C CA . ARG A 1 173 ? -12.752 -9.301 -0.363 1.00 69.94 173 ARG A CA 1
ATOM 1382 C C . ARG A 1 173 ? -13.506 -8.794 -1.585 1.00 69.94 173 ARG A C 1
ATOM 1384 O O . ARG A 1 173 ? -14.291 -7.852 -1.504 1.00 69.94 173 ARG A O 1
ATOM 1391 N N . SER A 1 174 ? -13.294 -9.437 -2.728 1.00 67.88 174 SER A N 1
ATOM 1392 C CA . SER A 1 174 ? -13.980 -9.080 -3.976 1.00 67.88 174 SER A CA 1
ATOM 1393 C C . SER A 1 174 ? -15.507 -9.208 -3.902 1.00 67.88 174 SER A C 1
ATOM 1395 O O . SER A 1 174 ? -16.200 -8.637 -4.737 1.00 67.88 174 SER A O 1
ATOM 1397 N N . ASP A 1 175 ? -16.023 -9.959 -2.929 1.00 75.94 175 ASP A N 1
ATOM 1398 C CA . ASP A 1 175 ? -17.444 -10.204 -2.693 1.00 75.94 175 ASP A CA 1
ATOM 1399 C C . ASP A 1 175 ? -18.034 -9.377 -1.534 1.00 75.94 175 ASP A C 1
ATOM 1401 O O . ASP A 1 175 ? -19.243 -9.435 -1.318 1.00 75.94 175 ASP A O 1
ATOM 1405 N N . GLY A 1 176 ? -17.234 -8.584 -0.810 1.00 74.50 176 GLY A N 1
ATOM 1406 C CA . GLY A 1 176 ? -17.753 -7.711 0.243 1.00 74.50 176 GLY A CA 1
ATOM 1407 C C . GLY A 1 176 ? -16.757 -7.321 1.334 1.00 74.50 176 GLY A C 1
ATOM 1408 O O . GLY A 1 176 ? -15.556 -7.588 1.257 1.00 74.50 176 GLY A O 1
ATOM 1409 N N . MET A 1 177 ? -17.293 -6.678 2.370 1.00 75.00 177 MET A N 1
ATOM 1410 C CA . MET A 1 177 ? -16.580 -6.306 3.590 1.00 75.00 177 MET A CA 1
ATOM 1411 C C . MET A 1 177 ? -16.948 -7.282 4.705 1.00 75.00 177 MET A C 1
ATOM 1413 O O . MET A 1 177 ? -18.123 -7.583 4.909 1.00 75.00 177 MET A O 1
ATOM 1417 N N . TYR A 1 178 ? -15.944 -7.773 5.419 1.00 79.75 178 TYR A N 1
ATOM 1418 C CA . TYR A 1 178 ? -16.094 -8.789 6.452 1.00 79.75 178 TYR A CA 1
ATOM 1419 C C . TYR A 1 178 ? -15.461 -8.299 7.740 1.00 79.75 178 TYR A C 1
ATOM 1421 O O . TYR A 1 178 ? -14.440 -7.617 7.706 1.00 79.75 178 TYR A O 1
ATOM 1429 N N . THR A 1 179 ? -16.027 -8.705 8.870 1.00 82.81 179 THR A N 1
ATOM 1430 C CA . THR A 1 179 ? -15.394 -8.527 10.174 1.00 82.81 179 THR A CA 1
ATOM 1431 C C . THR A 1 179 ? -14.955 -9.870 10.738 1.00 82.81 179 THR A C 1
ATOM 1433 O O . THR A 1 179 ? -15.543 -10.911 10.434 1.00 82.81 179 THR A O 1
ATOM 1436 N N . LYS A 1 180 ? -13.907 -9.860 11.555 1.00 83.50 180 LYS A N 1
ATOM 1437 C CA . LYS A 1 180 ? -13.441 -11.031 12.290 1.00 83.50 180 LYS A CA 1
ATOM 1438 C C . LYS A 1 180 ? -14.184 -11.136 13.618 1.00 83.50 180 LYS A C 1
ATOM 1440 O O . LYS A 1 180 ? -14.271 -10.171 14.375 1.00 83.50 180 LYS A O 1
ATOM 1445 N N . VAL A 1 181 ? -14.652 -12.345 13.910 1.00 86.75 181 VAL A N 1
ATOM 1446 C CA . VAL A 1 181 ? -15.133 -12.746 15.233 1.00 86.75 181 VAL A CA 1
ATOM 1447 C C . VAL A 1 181 ? -14.066 -13.634 15.857 1.00 86.75 181 VAL A C 1
ATOM 1449 O O . VAL A 1 181 ? -13.736 -14.688 15.310 1.00 86.75 181 VAL A O 1
ATOM 1452 N N . LEU A 1 182 ? -13.493 -13.200 16.976 1.00 87.75 182 LEU A N 1
ATOM 1453 C CA . LEU A 1 182 ? -12.487 -13.971 17.703 1.00 87.75 182 LEU A CA 1
ATOM 1454 C C . LEU A 1 182 ? -13.152 -14.662 18.887 1.00 87.75 182 LEU A C 1
ATOM 1456 O O . LEU A 1 182 ? -13.838 -14.021 19.677 1.00 87.75 182 LEU A O 1
ATOM 1460 N N . ASN A 1 183 ? -12.937 -15.968 19.006 1.00 91.06 183 ASN A N 1
ATOM 1461 C CA . ASN A 1 183 ? -13.465 -16.775 20.095 1.00 91.06 183 ASN A CA 1
ATOM 1462 C C . ASN A 1 183 ? -12.304 -17.280 20.946 1.00 91.06 183 ASN A C 1
ATOM 1464 O O . ASN A 1 183 ? -11.392 -17.928 20.433 1.00 91.06 183 ASN A O 1
ATOM 1468 N N . TYR A 1 184 ? -12.361 -16.992 22.239 1.00 92.12 184 TYR A N 1
ATOM 1469 C CA . TYR A 1 184 ? -11.414 -17.460 23.237 1.00 92.12 184 TYR A CA 1
ATOM 1470 C C . TYR A 1 184 ? -12.161 -18.291 24.271 1.00 92.12 184 TYR A C 1
ATOM 1472 O O . TYR A 1 184 ? -13.253 -17.920 24.697 1.00 92.12 184 TYR A O 1
ATOM 1480 N N . GLU A 1 185 ? -11.567 -19.398 24.699 1.00 94.44 185 GLU A N 1
ATOM 1481 C CA . GLU A 1 185 ? -12.127 -20.249 25.745 1.00 94.44 185 GLU A CA 1
ATOM 1482 C C . GLU A 1 185 ? -11.062 -20.553 26.789 1.00 94.44 185 GLU A C 1
ATOM 1484 O O . GLU A 1 185 ? -9.912 -20.858 26.459 1.00 94.44 185 GLU A O 1
ATOM 1489 N N . LYS A 1 186 ? -11.446 -20.456 28.061 1.00 93.38 186 LYS A N 1
ATOM 1490 C CA . LYS A 1 186 ? -10.580 -20.780 29.190 1.00 93.38 186 LYS A CA 1
ATOM 1491 C C . LYS A 1 186 ? -11.426 -21.195 30.385 1.00 93.38 186 LYS A C 1
ATOM 1493 O O . LYS A 1 186 ? -12.372 -20.502 30.740 1.00 93.38 186 LYS A O 1
ATOM 1498 N N . ASP A 1 187 ? -11.073 -22.320 31.005 1.00 94.69 187 ASP A N 1
ATOM 1499 C CA . ASP A 1 187 ? -11.718 -22.826 32.225 1.00 94.69 187 ASP A CA 1
ATOM 1500 C C . ASP A 1 187 ? -13.256 -22.930 32.115 1.00 94.69 187 ASP A C 1
ATOM 1502 O O . ASP A 1 187 ? -13.985 -22.673 33.068 1.00 94.69 187 ASP A O 1
ATOM 1506 N N . GLY A 1 188 ? -13.759 -23.287 30.926 1.00 91.88 188 GLY A N 1
ATOM 1507 C CA . GLY A 1 188 ? -15.196 -23.399 30.640 1.00 91.88 188 GLY A CA 1
ATOM 1508 C C . GLY A 1 188 ? -15.915 -22.070 30.384 1.00 91.88 188 GLY A C 1
ATOM 1509 O O . GLY A 1 188 ? -17.077 -22.093 29.988 1.00 91.88 188 GLY A O 1
ATOM 1510 N N . LYS A 1 189 ? -15.234 -20.929 30.543 1.00 93.75 189 LYS A N 1
ATOM 1511 C CA . LYS A 1 189 ? -15.737 -19.612 30.144 1.00 93.75 189 LYS A CA 1
ATOM 1512 C C . LYS A 1 189 ? -15.357 -19.293 28.704 1.00 93.75 189 LYS A C 1
ATOM 1514 O O . LYS A 1 189 ? -14.285 -19.685 28.230 1.00 93.75 189 LYS A O 1
ATOM 1519 N N . ARG A 1 190 ? -16.208 -18.516 28.034 1.00 94.06 190 ARG A N 1
ATOM 1520 C CA . ARG A 1 190 ? -16.002 -18.054 26.658 1.00 94.06 190 ARG A CA 1
ATOM 1521 C C . ARG A 1 190 ? -15.932 -16.531 26.591 1.00 94.06 190 ARG A C 1
ATOM 1523 O O . ARG A 1 190 ? -16.773 -15.833 27.147 1.00 94.06 190 ARG A O 1
ATOM 1530 N N . ALA A 1 191 ? -14.954 -16.021 25.856 1.00 91.44 191 ALA A N 1
ATOM 1531 C CA . ALA A 1 191 ? -14.835 -14.620 25.483 1.00 91.44 191 ALA A CA 1
ATOM 1532 C C . ALA A 1 191 ? -14.976 -14.486 23.961 1.00 91.44 191 ALA A C 1
ATOM 1534 O O . ALA A 1 191 ? -14.256 -15.142 23.207 1.00 91.44 191 ALA A O 1
ATOM 1535 N N . VAL A 1 192 ? -15.903 -13.645 23.504 1.00 90.62 192 VAL A N 1
ATOM 1536 C CA . VAL A 1 192 ? -16.148 -13.386 22.079 1.00 90.62 192 VAL A CA 1
ATOM 1537 C C . VAL A 1 192 ? -15.807 -11.936 21.779 1.00 90.62 192 VAL A C 1
ATOM 1539 O O . VAL A 1 192 ? -16.396 -11.039 22.365 1.00 90.62 192 VAL A O 1
ATOM 1542 N N . VAL A 1 193 ? -14.877 -11.685 20.864 1.00 88.75 193 VAL A N 1
ATOM 1543 C CA . VAL A 1 193 ? -14.558 -10.330 20.400 1.00 88.75 193 VAL A CA 1
ATOM 1544 C C . VAL A 1 193 ? -15.164 -10.143 19.020 1.00 88.75 193 VAL A C 1
ATOM 1546 O O . VAL A 1 193 ? -14.777 -10.820 18.065 1.00 88.75 193 VAL A O 1
ATOM 1549 N N . LEU A 1 194 ? -16.126 -9.231 18.927 1.00 86.00 194 LEU A N 1
ATOM 1550 C CA . LEU A 1 194 ? -16.798 -8.858 17.691 1.00 86.00 194 LEU A CA 1
ATOM 1551 C C . LEU A 1 194 ? -16.180 -7.566 17.174 1.00 86.00 194 LEU A C 1
ATOM 1553 O O . LEU A 1 194 ? -16.304 -6.535 17.830 1.00 86.00 194 LEU A O 1
ATOM 1557 N N . GLY A 1 195 ? -15.543 -7.594 16.003 1.00 81.81 195 GLY A N 1
ATOM 1558 C CA . GLY A 1 195 ? -15.167 -6.353 15.331 1.00 81.81 195 GLY A CA 1
ATOM 1559 C C . GLY A 1 195 ? -16.425 -5.629 14.853 1.00 81.81 195 GLY A C 1
ATOM 1560 O O . GLY A 1 195 ? -17.061 -6.060 13.889 1.00 81.81 195 GLY A O 1
ATOM 1561 N N . MET A 1 196 ? -16.805 -4.550 15.523 1.00 75.44 196 MET A N 1
ATOM 1562 C CA . MET A 1 196 ? -17.946 -3.735 15.130 1.00 75.44 196 MET A CA 1
ATOM 1563 C C . MET A 1 196 ? -17.513 -2.679 14.129 1.00 75.44 196 MET A C 1
ATOM 1565 O O . MET A 1 196 ? -16.486 -2.029 14.297 1.00 75.44 196 MET A O 1
ATOM 1569 N N . MET A 1 197 ? -18.332 -2.501 13.097 1.00 74.00 197 MET A N 1
ATOM 1570 C CA . MET A 1 197 ? -18.228 -1.389 12.163 1.00 74.00 197 MET A CA 1
ATOM 1571 C C . MET A 1 197 ? -19.466 -0.515 12.334 1.00 74.00 197 MET A C 1
ATOM 1573 O O . MET A 1 197 ? -20.584 -1.034 12.386 1.00 74.00 197 MET A O 1
ATOM 1577 N N . HIS A 1 198 ? -19.277 0.804 12.357 1.00 72.06 198 HIS A N 1
ATOM 1578 C CA . HIS A 1 198 ? -20.384 1.769 12.377 1.00 72.06 198 HIS A CA 1
ATOM 1579 C C . HIS A 1 198 ? -21.182 1.797 11.062 1.00 72.06 198 HIS A C 1
ATOM 1581 O O . HIS A 1 198 ? -22.238 2.428 10.985 1.00 72.06 198 HIS A O 1
ATOM 1587 N N . VAL A 1 199 ? -20.692 1.087 10.039 1.00 71.44 199 VAL A N 1
ATOM 1588 C CA . VAL A 1 199 ? -21.307 0.970 8.721 1.00 71.44 199 VAL A CA 1
ATOM 1589 C C . VAL A 1 199 ? -21.608 -0.494 8.412 1.00 71.44 199 VAL A C 1
ATOM 1591 O O . VAL A 1 199 ? -20.702 -1.315 8.275 1.00 71.44 199 VAL A O 1
ATOM 1594 N N . GLY A 1 200 ? -22.890 -0.810 8.254 1.00 74.12 200 GLY A N 1
ATOM 1595 C CA . GLY A 1 200 ? -23.370 -2.152 7.940 1.00 74.12 200 GLY A CA 1
ATOM 1596 C C . GLY A 1 200 ? -24.845 -2.139 7.552 1.00 74.12 200 GLY A C 1
ATOM 1597 O O . GLY A 1 200 ? -25.568 -1.182 7.825 1.00 74.12 200 GLY A O 1
ATOM 1598 N N . ASP A 1 201 ? -25.299 -3.194 6.878 1.00 77.81 201 ASP A N 1
ATOM 1599 C CA . ASP A 1 201 ? -26.732 -3.426 6.684 1.00 77.81 201 ASP A CA 1
ATOM 1600 C C . ASP A 1 201 ? -27.302 -4.341 7.776 1.00 77.81 201 ASP A C 1
ATOM 1602 O O . ASP A 1 201 ? -26.583 -4.951 8.565 1.00 77.81 201 ASP A O 1
ATOM 1606 N N . GLU A 1 202 ? -28.627 -4.436 7.833 1.00 79.50 202 GLU A N 1
ATOM 1607 C CA . GLU A 1 202 ? -29.326 -5.249 8.830 1.00 79.50 202 GLU A CA 1
ATOM 1608 C C . GLU A 1 202 ? -28.899 -6.727 8.784 1.00 79.50 202 GLU A C 1
ATOM 1610 O O . GLU A 1 202 ? -28.757 -7.364 9.828 1.00 79.50 202 GLU A O 1
ATOM 1615 N N . SER A 1 203 ? -28.656 -7.282 7.588 1.00 82.44 203 SER A N 1
ATOM 1616 C CA . SER A 1 203 ? -28.185 -8.664 7.434 1.00 82.44 203 SER A CA 1
ATOM 1617 C C . SER A 1 203 ? -26.804 -8.884 8.042 1.00 82.44 203 SER A C 1
ATOM 1619 O O . SER A 1 203 ? -26.592 -9.910 8.689 1.00 82.44 203 SER A O 1
ATOM 1621 N N . PHE A 1 204 ? -25.892 -7.926 7.883 1.00 82.69 204 PHE A N 1
ATOM 1622 C CA . PHE A 1 204 ? -24.570 -7.963 8.498 1.00 82.69 204 PHE A CA 1
ATOM 1623 C C . PHE A 1 204 ? -24.673 -8.034 10.025 1.00 82.69 204 PHE A C 1
ATOM 1625 O O . PHE A 1 204 ? -24.134 -8.959 10.637 1.00 82.69 204 PHE A O 1
ATOM 1632 N N . TYR A 1 205 ? -25.434 -7.126 10.643 1.00 79.56 205 TYR A N 1
ATOM 1633 C CA . TYR A 1 205 ? -25.575 -7.119 12.099 1.00 79.56 205 TYR A CA 1
ATOM 1634 C C . TYR A 1 205 ? -26.314 -8.357 12.622 1.00 79.56 205 TYR A C 1
ATOM 1636 O O . TYR A 1 205 ? -25.897 -8.933 13.626 1.00 79.56 205 TYR A O 1
ATOM 1644 N N . LYS A 1 206 ? -27.350 -8.843 11.922 1.00 82.12 206 LYS A N 1
ATOM 1645 C CA . LYS A 1 206 ? -28.012 -10.118 12.262 1.00 82.12 206 LYS A CA 1
ATOM 1646 C C . LYS A 1 206 ? -27.045 -11.300 12.218 1.00 82.12 206 LYS A C 1
ATOM 1648 O O . LYS A 1 206 ? -27.079 -12.134 13.119 1.00 82.12 206 LYS A O 1
ATOM 1653 N N . SER A 1 207 ? -26.180 -11.361 11.204 1.00 84.88 207 SER A N 1
ATOM 1654 C CA . SER A 1 207 ? -25.170 -12.416 11.085 1.00 84.88 207 SER A CA 1
ATOM 1655 C C . SER A 1 207 ? -24.194 -12.381 12.259 1.00 84.88 207 SER A C 1
ATOM 1657 O O . SER A 1 207 ? -23.937 -13.419 12.858 1.00 84.88 207 SER A O 1
ATOM 1659 N N . ILE A 1 208 ? -23.696 -11.202 12.635 1.00 82.69 208 ILE A N 1
ATOM 1660 C CA . ILE A 1 208 ? -22.782 -11.051 13.777 1.00 82.69 208 ILE A CA 1
ATOM 1661 C C . ILE A 1 208 ? -23.458 -11.456 15.084 1.00 82.69 208 ILE A C 1
ATOM 1663 O O . ILE A 1 208 ? -22.883 -12.202 15.872 1.00 82.69 208 ILE A O 1
ATOM 1667 N N . LEU A 1 209 ? -24.691 -11.000 15.316 1.00 80.50 209 LEU A N 1
ATOM 1668 C CA . LEU A 1 209 ? -25.412 -11.321 16.546 1.00 80.50 209 LEU A CA 1
ATOM 1669 C C . LEU A 1 209 ? -25.780 -12.800 16.665 1.00 80.50 209 LEU A C 1
ATOM 1671 O O . LEU A 1 209 ? -25.935 -13.290 17.783 1.00 80.50 209 LEU A O 1
ATOM 1675 N N . SER A 1 210 ? -25.911 -13.513 15.544 1.00 85.25 210 SER A N 1
ATOM 1676 C CA . SER A 1 210 ? -26.181 -14.954 15.559 1.00 85.25 210 SER A CA 1
ATOM 1677 C C . SER A 1 210 ? -25.026 -15.783 16.135 1.00 85.25 210 SER A C 1
ATOM 1679 O O . SER A 1 210 ? -25.260 -16.882 16.631 1.00 85.25 210 SER A O 1
ATOM 1681 N N . GLU A 1 211 ? -23.809 -15.230 16.163 1.00 84.44 211 GLU A N 1
ATOM 1682 C CA . GLU A 1 211 ? -22.631 -15.854 16.782 1.00 84.44 211 GLU A CA 1
ATOM 1683 C C . GLU A 1 211 ? -22.603 -15.696 18.315 1.00 84.44 211 GLU A C 1
ATOM 1685 O O . GLU A 1 211 ? -21.779 -16.317 18.993 1.00 84.44 211 GLU A O 1
ATOM 1690 N N . VAL A 1 212 ? -23.492 -14.867 18.878 1.00 83.31 212 VAL A N 1
ATOM 1691 C CA . VAL A 1 212 ? -23.524 -14.532 20.306 1.00 83.31 212 VAL A CA 1
ATOM 1692 C C . VAL A 1 212 ? -24.600 -15.343 21.033 1.00 83.31 212 VAL A C 1
ATOM 1694 O O . VAL A 1 212 ? -25.793 -15.137 20.767 1.00 83.31 212 VAL A O 1
ATOM 1697 N N . PRO A 1 213 ? -24.233 -16.197 22.010 1.00 84.94 213 PRO A N 1
ATOM 1698 C CA . PRO A 1 213 ? -25.206 -16.894 22.848 1.00 84.94 213 PRO A CA 1
ATOM 1699 C C . PRO A 1 213 ? -26.160 -15.920 23.559 1.00 84.94 213 PRO A C 1
ATOM 1701 O O . PRO A 1 213 ? -25.828 -14.764 23.820 1.00 84.94 213 PRO A O 1
ATOM 1704 N N . THR A 1 214 ? -27.385 -16.362 23.836 1.00 83.12 214 THR A N 1
ATOM 1705 C CA . THR A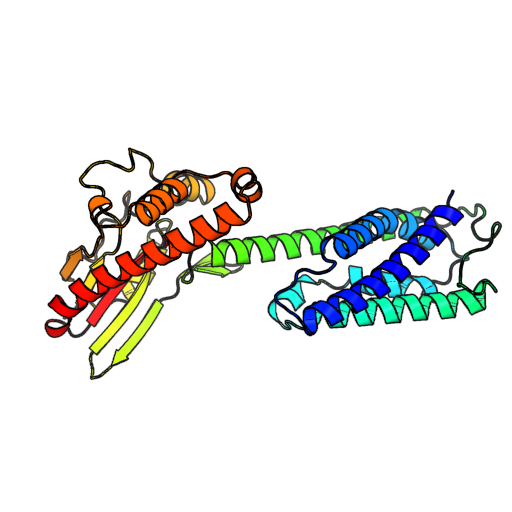 1 214 ? -28.388 -15.548 24.546 1.00 83.12 214 THR A CA 1
ATOM 1706 C C . THR A 1 214 ? -28.336 -15.770 26.055 1.00 83.12 214 THR A C 1
ATOM 1708 O O . THR A 1 214 ? -28.372 -14.814 26.820 1.00 83.12 214 THR A O 1
ATOM 1711 N N . ALA A 1 215 ? -28.200 -17.019 26.502 1.00 85.00 215 ALA A N 1
ATOM 1712 C CA . ALA A 1 215 ? -28.159 -17.355 27.921 1.00 85.00 215 ALA A CA 1
ATOM 1713 C C . ALA A 1 215 ? -26.792 -17.049 28.552 1.00 85.00 215 ALA A C 1
ATOM 1715 O O . ALA A 1 215 ? -25.751 -17.257 27.931 1.00 85.00 215 ALA A O 1
ATOM 1716 N N . ASP A 1 216 ? -26.819 -16.585 29.804 1.00 90.12 216 ASP A N 1
ATOM 1717 C CA . ASP A 1 216 ? -25.642 -16.331 30.649 1.00 90.12 216 ASP A CA 1
ATOM 1718 C C . ASP A 1 216 ? -24.508 -15.563 29.945 1.00 90.12 216 ASP A C 1
ATOM 1720 O O . ASP A 1 216 ? -23.321 -15.887 30.050 1.00 90.12 216 ASP A O 1
ATOM 1724 N N . THR A 1 217 ? -24.917 -14.563 29.160 1.00 91.38 217 THR A N 1
ATOM 1725 C CA . THR A 1 217 ? -24.038 -13.760 28.316 1.00 91.38 217 THR A CA 1
ATOM 1726 C C . THR A 1 217 ? -24.071 -12.300 28.746 1.00 91.38 217 THR A C 1
ATOM 1728 O O . THR A 1 217 ? -25.132 -11.669 28.787 1.00 91.38 217 THR A O 1
ATOM 1731 N N . LEU A 1 218 ? -22.888 -11.763 29.030 1.00 91.25 218 LEU A N 1
ATOM 1732 C CA . LEU A 1 218 ? -22.642 -10.340 29.216 1.00 91.25 218 LEU A CA 1
ATOM 1733 C C . LEU A 1 218 ? -22.130 -9.738 27.914 1.00 91.25 218 LEU A C 1
ATOM 1735 O O . LEU A 1 218 ? -21.193 -10.262 27.320 1.00 91.25 218 LEU A O 1
ATOM 1739 N N . VAL A 1 219 ? -22.704 -8.616 27.505 1.00 89.25 219 VAL A N 1
ATOM 1740 C CA . VAL A 1 219 ? -22.238 -7.832 26.363 1.00 89.25 219 VAL A CA 1
ATOM 1741 C C . VAL A 1 219 ? -21.652 -6.537 26.903 1.00 89.25 219 VAL A C 1
ATOM 1743 O O . VAL A 1 219 ? -22.358 -5.746 27.525 1.00 89.25 219 VAL A O 1
ATOM 1746 N N . LEU A 1 220 ? -20.356 -6.346 26.695 1.00 89.06 220 LEU A N 1
ATOM 1747 C CA . LEU A 1 220 ? -19.657 -5.105 26.985 1.00 89.06 220 LEU A CA 1
ATOM 1748 C C . LEU A 1 220 ? -19.666 -4.267 25.712 1.00 89.06 220 LEU A C 1
ATOM 1750 O O . LEU A 1 220 ? -18.974 -4.606 24.744 1.00 89.06 220 LEU A O 1
ATOM 1754 N N . THR A 1 221 ? -20.499 -3.224 25.706 1.00 84.25 221 THR A N 1
ATOM 1755 C CA . THR A 1 221 ? -20.499 -2.246 24.619 1.00 84.25 221 THR A CA 1
ATOM 1756 C C . THR A 1 221 ? -19.347 -1.294 24.814 1.00 84.25 221 THR A C 1
ATOM 1758 O O . THR A 1 221 ? -19.146 -0.784 25.910 1.00 84.25 221 THR A O 1
ATOM 1761 N N . GLU A 1 222 ? -18.558 -1.115 23.768 1.00 76.81 222 GLU A N 1
ATOM 1762 C CA . GLU A 1 222 ? -17.381 -0.270 23.807 1.00 76.81 222 GLU A CA 1
ATOM 1763 C C . GLU A 1 222 ? -17.568 0.909 22.865 1.00 76.81 222 GLU A C 1
ATOM 1765 O O . GLU A 1 222 ? -18.030 0.753 21.731 1.00 76.81 222 GLU A O 1
ATOM 1770 N N . GLY A 1 223 ? -17.147 2.068 23.338 1.00 75.94 223 GLY A N 1
ATOM 1771 C CA . GLY A 1 223 ? -17.313 3.337 22.668 1.00 75.94 223 GLY A CA 1
ATOM 1772 C C . GLY A 1 223 ? -16.696 4.455 23.495 1.00 75.94 223 GLY A C 1
ATOM 1773 O O . GLY A 1 223 ? -15.921 4.234 24.436 1.00 75.94 223 GLY A O 1
ATOM 1774 N N . LEU A 1 224 ? -17.013 5.677 23.094 1.00 75.56 224 LEU A N 1
ATOM 1775 C CA . LEU A 1 224 ? -16.643 6.879 23.816 1.00 75.56 224 LEU A CA 1
ATOM 1776 C C . LEU A 1 224 ? -17.906 7.649 24.147 1.00 75.56 224 LEU A C 1
ATOM 1778 O O . LEU A 1 224 ? -18.644 8.056 23.250 1.00 75.56 224 LEU A O 1
ATOM 1782 N N . THR A 1 225 ? -18.106 7.914 25.433 1.00 80.75 225 THR A N 1
ATOM 1783 C CA . THR A 1 225 ? -19.132 8.855 25.859 1.00 80.75 225 THR A CA 1
ATOM 1784 C C . THR A 1 225 ? -18.517 10.246 25.972 1.00 80.75 225 THR A C 1
ATOM 1786 O O . THR A 1 225 ? -17.508 10.436 26.650 1.00 80.75 225 THR A O 1
ATOM 1789 N N . ASP A 1 226 ? -19.158 11.251 25.387 1.00 80.19 226 ASP A N 1
ATOM 1790 C CA . ASP A 1 226 ? -18.762 12.651 25.542 1.00 80.19 226 ASP A CA 1
ATOM 1791 C C . ASP A 1 226 ? -19.775 13.423 26.392 1.00 80.19 226 ASP A C 1
ATOM 1793 O O . ASP A 1 226 ? -20.603 14.192 25.907 1.00 80.19 226 ASP A O 1
ATOM 1797 N N . ARG A 1 227 ? -19.736 13.190 27.708 1.00 82.06 227 ARG A N 1
ATOM 1798 C CA . ARG A 1 227 ? -20.699 13.807 28.640 1.00 82.06 227 ARG A CA 1
ATOM 1799 C C . ARG A 1 227 ? -20.523 15.319 28.771 1.00 82.06 227 ARG A C 1
ATOM 1801 O O . ARG A 1 227 ? -21.451 16.002 29.194 1.00 82.06 227 ARG A O 1
ATOM 1808 N N . GLU A 1 228 ? -19.333 15.821 28.452 1.00 81.75 228 GLU A N 1
ATOM 1809 C CA . GLU A 1 228 ? -18.973 17.238 28.551 1.00 81.75 228 GLU A CA 1
ATOM 1810 C C . GLU A 1 228 ? -19.068 17.967 27.201 1.00 81.75 228 GLU A C 1
ATOM 1812 O O . GLU A 1 228 ? -18.768 19.159 27.143 1.00 81.75 228 GLU A O 1
ATOM 1817 N N . ASN A 1 229 ? -19.519 17.281 26.142 1.00 80.56 229 ASN A N 1
ATOM 1818 C CA . ASN A 1 229 ? -19.658 17.812 24.786 1.00 80.56 229 ASN A CA 1
ATOM 1819 C C . ASN A 1 229 ? -18.366 18.464 24.247 1.00 80.56 229 ASN A C 1
ATOM 1821 O O . ASN A 1 229 ? -18.390 19.559 23.680 1.00 80.56 229 ASN A O 1
ATOM 1825 N N . LYS A 1 230 ? -17.215 17.824 24.477 1.00 78.19 230 LYS A N 1
ATOM 1826 C CA . LYS A 1 230 ? -15.900 18.273 23.995 1.00 78.19 230 LYS A CA 1
ATOM 1827 C C . LYS A 1 230 ? -15.674 18.013 22.505 1.00 78.19 230 LYS A C 1
ATOM 1829 O O . LYS A 1 230 ? -14.806 18.655 21.921 1.00 78.19 230 LYS A O 1
ATOM 1834 N N . LEU A 1 231 ? -16.415 17.085 21.904 1.00 68.12 231 LEU A N 1
ATOM 1835 C CA . LEU A 1 231 ? -16.245 16.646 20.518 1.00 68.12 231 LEU A CA 1
ATOM 1836 C C . LEU A 1 231 ? -17.089 17.451 19.516 1.00 68.12 231 LEU A C 1
ATOM 1838 O O . LEU A 1 231 ? -16.760 17.476 18.331 1.00 68.12 231 LEU A O 1
ATOM 1842 N N . GLY A 1 232 ? -18.149 18.124 19.980 1.00 70.06 232 GLY A N 1
ATOM 1843 C CA . GLY A 1 232 ? -19.127 18.797 19.118 1.00 70.06 232 GLY A CA 1
ATOM 1844 C C . GLY A 1 232 ? -20.022 17.825 18.327 1.00 70.06 232 GLY A C 1
ATOM 1845 O O . GLY A 1 232 ? -19.952 16.614 18.502 1.00 70.06 232 GLY A O 1
ATOM 1846 N N . ASP A 1 233 ? -20.863 18.357 17.432 1.00 64.94 233 ASP A N 1
ATOM 1847 C CA . ASP A 1 233 ? -21.893 17.597 16.688 1.00 64.94 233 ASP A CA 1
ATOM 1848 C C . ASP A 1 233 ? -21.358 16.810 15.463 1.00 64.94 233 ASP A C 1
ATOM 1850 O O . ASP A 1 233 ? -22.100 16.538 14.517 1.00 64.94 233 ASP A O 1
ATOM 1854 N N . HIS A 1 234 ? -20.069 16.464 15.419 1.00 60.69 234 HIS A N 1
ATOM 1855 C CA . HIS A 1 234 ? -19.482 15.777 14.263 1.00 60.69 234 HIS A CA 1
ATOM 1856 C C . HIS A 1 234 ? -19.472 14.254 14.442 1.00 60.69 234 HIS A C 1
ATOM 1858 O O . HIS A 1 234 ? -18.724 13.723 15.259 1.00 60.69 234 HIS A O 1
ATOM 1864 N N . ASP A 1 235 ? -20.278 13.550 13.637 1.00 61.41 235 ASP A N 1
ATOM 1865 C CA . ASP A 1 235 ? -20.279 12.087 13.540 1.00 61.41 235 ASP A CA 1
ATOM 1866 C C . ASP A 1 235 ? -19.492 11.624 12.290 1.00 61.41 235 ASP A C 1
ATOM 1868 O O . ASP A 1 235 ? -19.978 11.764 11.161 1.00 61.41 235 ASP A O 1
ATOM 1872 N N . PRO A 1 236 ? -18.297 11.024 12.457 1.00 57.25 236 PRO A N 1
ATOM 1873 C CA . PRO A 1 236 ? -17.466 10.530 11.351 1.00 57.25 236 PRO A CA 1
ATOM 1874 C C . PRO A 1 236 ? -18.155 9.466 10.485 1.00 57.25 236 PRO A C 1
ATOM 1876 O O . PRO A 1 236 ? -17.740 9.204 9.352 1.00 57.25 236 PRO A O 1
ATOM 1879 N N . ALA A 1 237 ? -19.213 8.824 10.993 1.00 58.34 237 ALA A N 1
ATOM 1880 C CA . ALA A 1 237 ? -19.943 7.799 10.262 1.00 58.34 237 ALA A CA 1
ATOM 1881 C C . ALA A 1 237 ? -20.736 8.361 9.068 1.00 58.34 237 ALA A C 1
ATOM 1883 O O . ALA A 1 237 ? -21.095 7.594 8.170 1.00 58.34 237 ALA A O 1
ATOM 1884 N N . ASP A 1 238 ? -21.003 9.672 9.006 1.00 61.16 238 ASP A N 1
ATOM 1885 C CA . ASP A 1 238 ? -21.762 10.291 7.908 1.00 61.16 238 ASP A CA 1
ATOM 1886 C C . ASP A 1 238 ? -21.076 10.150 6.547 1.00 61.16 238 ASP A C 1
ATOM 1888 O O . ASP A 1 238 ? -21.720 9.849 5.538 1.00 61.16 238 ASP A O 1
ATOM 1892 N N . PHE A 1 239 ? -19.758 10.311 6.483 1.00 58.53 239 PHE A N 1
ATOM 1893 C CA . PHE A 1 239 ? -19.042 10.185 5.215 1.00 58.53 239 PHE A CA 1
ATOM 1894 C C . PHE A 1 239 ? -18.995 8.743 4.723 1.00 58.53 239 PHE A C 1
ATOM 1896 O O . PHE A 1 239 ? -19.292 8.463 3.558 1.00 58.53 239 PHE A O 1
ATOM 1903 N N . ALA A 1 240 ? -18.683 7.809 5.621 1.00 58.12 240 ALA A N 1
ATOM 1904 C CA . ALA A 1 240 ? -18.591 6.397 5.277 1.00 58.12 240 ALA A CA 1
ATOM 1905 C C . ALA A 1 240 ? -19.955 5.819 4.854 1.00 58.12 240 ALA A C 1
ATOM 1907 O O . ALA A 1 240 ? -20.025 5.026 3.912 1.00 58.12 240 ALA A O 1
ATOM 1908 N N . THR A 1 241 ? -21.049 6.250 5.489 1.00 62.28 241 THR A N 1
ATOM 1909 C CA . THR A 1 241 ? -22.411 5.835 5.114 1.00 62.28 241 THR A CA 1
ATOM 1910 C C . THR A 1 241 ? -22.843 6.385 3.758 1.00 62.28 241 THR A C 1
ATOM 1912 O O . THR A 1 241 ? -23.366 5.621 2.939 1.00 62.28 241 THR A O 1
ATOM 1915 N N . ASN A 1 242 ? -22.535 7.653 3.464 1.00 62.03 242 ASN A N 1
ATOM 1916 C CA . ASN A 1 242 ? -22.794 8.262 2.157 1.00 62.03 242 ASN A CA 1
ATOM 1917 C C . ASN A 1 242 ? -21.968 7.618 1.031 1.00 62.03 242 ASN A C 1
ATOM 1919 O O . ASN A 1 242 ? -22.507 7.318 -0.035 1.00 62.03 242 ASN A O 1
ATOM 1923 N N . LEU A 1 243 ? -20.677 7.357 1.262 1.00 59.03 243 LEU A N 1
ATOM 1924 C CA . LEU A 1 243 ? -19.784 6.757 0.265 1.00 59.03 243 LEU A CA 1
ATOM 1925 C C . LEU A 1 243 ? -20.167 5.308 -0.066 1.00 59.03 243 LEU A C 1
ATOM 1927 O O . LEU A 1 243 ? -20.100 4.892 -1.223 1.00 59.03 243 LEU A O 1
ATOM 1931 N N . LEU A 1 244 ? -20.557 4.532 0.949 1.00 61.28 244 LEU A N 1
ATOM 1932 C CA . LEU A 1 244 ? -20.858 3.106 0.807 1.00 61.28 244 LEU A CA 1
ATOM 1933 C C . LEU A 1 244 ? -22.338 2.824 0.516 1.00 61.28 244 LEU A C 1
ATOM 1935 O O . LEU A 1 244 ? -22.694 1.668 0.276 1.00 61.28 244 LEU A O 1
ATOM 1939 N N . ASN A 1 245 ? -23.192 3.856 0.513 1.00 69.06 245 ASN A N 1
ATOM 1940 C CA . ASN A 1 245 ? -24.648 3.733 0.415 1.00 69.06 245 ASN A CA 1
ATOM 1941 C C . ASN A 1 245 ? -25.201 2.727 1.447 1.00 69.06 245 ASN A C 1
ATOM 1943 O O . ASN A 1 245 ? -25.927 1.781 1.120 1.00 69.06 245 ASN A O 1
ATOM 1947 N N . LYS A 1 246 ? -24.780 2.895 2.702 1.00 71.12 246 LYS A N 1
ATOM 1948 C CA . LYS A 1 246 ? -25.148 2.052 3.849 1.00 71.12 246 LYS A CA 1
ATOM 1949 C C . LYS A 1 246 ? -25.766 2.915 4.950 1.00 71.12 246 LYS A C 1
ATOM 1951 O O . LYS A 1 246 ? -25.601 4.127 4.954 1.00 71.12 246 LYS A O 1
ATOM 1956 N N . SER A 1 247 ? -26.488 2.290 5.876 1.00 65.19 247 SER A N 1
ATOM 1957 C CA . SER A 1 247 ? -27.078 2.963 7.040 1.00 65.19 247 SER A CA 1
ATOM 1958 C C . SER A 1 247 ? -26.098 3.031 8.211 1.00 65.19 247 SER A C 1
ATOM 1960 O O . SER A 1 247 ? -25.291 2.114 8.381 1.00 65.19 247 SER A O 1
ATOM 1962 N N . LYS A 1 248 ? -26.217 4.073 9.046 1.00 66.50 248 LYS A N 1
ATOM 1963 C CA . LYS A 1 248 ? -25.566 4.115 10.360 1.00 66.50 248 LYS A CA 1
ATOM 1964 C C . LYS A 1 248 ? -26.171 3.052 11.270 1.00 66.50 248 LYS A C 1
ATOM 1966 O O . LYS A 1 248 ? -27.368 2.764 11.192 1.00 66.50 248 LYS A O 1
ATOM 1971 N N . GLN A 1 249 ? -25.353 2.516 12.171 1.00 57.97 249 GLN A N 1
ATOM 1972 C CA . GLN A 1 249 ? -25.779 1.553 13.188 1.00 57.97 249 GLN A CA 1
ATOM 1973 C C . GLN A 1 249 ? -26.982 2.059 14.020 1.00 57.97 249 GLN A C 1
ATOM 1975 O O . GLN A 1 249 ? -27.857 1.271 14.352 1.00 57.97 249 GLN A O 1
ATOM 1980 N N . GLY A 1 250 ? -27.090 3.366 14.293 1.00 55.50 250 GLY A N 1
ATOM 1981 C CA . GLY A 1 250 ? -28.162 3.933 15.128 1.00 55.50 250 GLY A CA 1
ATOM 1982 C C . GLY A 1 250 ? -29.523 4.136 14.446 1.00 55.50 250 GLY A C 1
ATOM 1983 O O . GLY A 1 250 ? -30.544 4.112 15.123 1.00 55.50 250 GLY A O 1
ATOM 1984 N N . ASP A 1 251 ? -29.581 4.284 13.119 1.00 52.88 251 ASP A N 1
ATOM 1985 C CA . ASP A 1 251 ? -30.825 4.708 12.447 1.00 52.88 251 ASP A CA 1
ATOM 1986 C C . ASP A 1 251 ? -31.852 3.576 12.274 1.00 52.88 251 ASP A C 1
ATOM 1988 O O . ASP A 1 251 ? -33.026 3.828 11.992 1.00 52.88 251 ASP A O 1
ATOM 1992 N N . ARG A 1 252 ? -31.416 2.311 12.366 1.00 48.12 252 ARG A N 1
ATOM 1993 C CA . ARG A 1 252 ? -32.269 1.128 12.124 1.00 48.12 252 ARG A CA 1
ATOM 1994 C C . ARG A 1 252 ? -31.985 -0.073 13.020 1.00 48.12 252 ARG A C 1
ATOM 1996 O O . ARG A 1 252 ? -32.709 -1.062 12.924 1.00 48.12 252 ARG A O 1
ATOM 2003 N N . PHE A 1 253 ? -30.946 -0.025 13.849 1.00 47.31 253 PHE A N 1
ATOM 2004 C CA . PHE A 1 253 ? -30.540 -1.154 14.677 1.00 47.31 253 PHE A CA 1
ATOM 2005 C C . PHE A 1 253 ? -30.611 -0.777 16.158 1.00 47.31 253 PHE A C 1
ATOM 2007 O O . PHE A 1 253 ? -29.595 -0.575 16.815 1.00 47.31 253 PHE A O 1
ATOM 2014 N N . GLU A 1 254 ? -31.832 -0.709 16.695 1.00 50.44 254 GLU A N 1
ATOM 2015 C CA . GLU A 1 254 ? -32.029 -0.891 18.135 1.00 50.44 254 GLU A CA 1
ATOM 2016 C C . GLU A 1 254 ? -31.614 -2.331 18.450 1.00 50.44 254 GLU A C 1
ATOM 2018 O O . GLU A 1 254 ? -32.191 -3.278 17.896 1.00 50.44 254 GLU A O 1
ATOM 2023 N N . PRO A 1 255 ? -30.546 -2.547 19.224 1.00 51.22 255 PRO A N 1
ATOM 2024 C CA . PRO A 1 255 ? -29.932 -3.849 19.257 1.00 51.22 255 PRO A CA 1
ATOM 2025 C C . PRO A 1 255 ? -30.872 -4.834 19.958 1.00 51.22 255 PRO A C 1
ATOM 2027 O O . PRO A 1 255 ? -31.115 -4.753 21.159 1.00 51.22 255 PRO A O 1
ATOM 2030 N N . MET A 1 256 ? -31.266 -5.881 19.228 1.00 49.00 256 MET A N 1
ATOM 2031 C CA . MET A 1 256 ? -31.790 -7.144 19.779 1.00 49.00 256 MET A CA 1
ATOM 2032 C C . MET A 1 256 ? -30.864 -7.771 20.852 1.00 49.00 256 MET A C 1
ATOM 2034 O O . MET A 1 256 ? -31.177 -8.823 21.405 1.00 49.00 256 MET A O 1
ATOM 2038 N N . LEU A 1 257 ? -29.702 -7.168 21.138 1.00 55.09 257 LEU A N 1
ATOM 2039 C CA . LEU A 1 257 ? -28.850 -7.502 22.273 1.00 55.09 257 LEU A CA 1
ATOM 2040 C C . LEU A 1 257 ? -29.562 -7.262 23.610 1.00 55.09 257 LEU A C 1
ATOM 2042 O O . LEU A 1 257 ? -29.418 -8.095 24.494 1.00 55.09 257 LEU A O 1
ATOM 2046 N N . GLU A 1 258 ? -30.349 -6.193 23.759 1.00 54.41 258 GLU A N 1
ATOM 2047 C CA . GLU A 1 258 ? -30.872 -5.792 25.076 1.00 54.41 258 GLU A CA 1
ATOM 2048 C C . GLU A 1 258 ? -32.040 -6.643 25.585 1.00 54.41 258 GLU A C 1
ATOM 2050 O O . GLU A 1 258 ? -32.234 -6.748 26.794 1.00 54.41 258 GLU A O 1
ATOM 2055 N N . ALA A 1 259 ? -32.813 -7.267 24.691 1.00 58.00 259 ALA A N 1
ATOM 2056 C CA . ALA A 1 259 ? -34.004 -8.015 25.096 1.00 58.00 259 ALA A CA 1
ATOM 2057 C C . ALA A 1 259 ? -33.662 -9.297 25.880 1.00 58.00 259 ALA A C 1
ATOM 2059 O O . ALA A 1 259 ? -34.354 -9.626 26.841 1.00 58.00 259 ALA A O 1
ATOM 2060 N N . ASP A 1 260 ? -32.575 -9.980 25.500 1.00 68.00 260 ASP A N 1
ATOM 2061 C CA . ASP A 1 260 ? -32.219 -11.302 26.037 1.00 68.00 260 ASP A CA 1
ATOM 2062 C C . ASP A 1 260 ? -30.838 -11.355 26.710 1.00 68.00 260 ASP A C 1
ATOM 2064 O O . ASP A 1 260 ? -30.487 -12.380 27.294 1.00 68.00 260 ASP A O 1
ATOM 2068 N N . ARG A 1 261 ? -30.026 -10.290 26.632 1.00 78.81 261 ARG A N 1
ATOM 2069 C CA . ARG A 1 261 ? -28.651 -10.277 27.161 1.00 78.81 261 ARG A CA 1
ATOM 2070 C C . ARG A 1 261 ? -28.452 -9.104 28.099 1.00 78.81 261 ARG A C 1
ATOM 2072 O O . ARG A 1 261 ? -29.037 -8.035 27.928 1.00 78.81 261 ARG A O 1
ATOM 2079 N N . LYS A 1 262 ? -27.580 -9.283 29.092 1.00 86.12 262 LYS A N 1
ATOM 2080 C CA . LYS A 1 262 ? -27.178 -8.148 29.915 1.00 86.12 262 LYS A CA 1
ATOM 2081 C C . LYS A 1 262 ? -26.149 -7.337 29.141 1.00 86.12 262 LYS A C 1
ATOM 2083 O O . LYS A 1 262 ? -25.028 -7.797 28.957 1.00 86.12 262 LYS A O 1
ATOM 2088 N N . THR A 1 263 ? -26.518 -6.126 28.751 1.00 83.88 263 THR A N 1
ATOM 2089 C CA . THR A 1 263 ? -25.575 -5.145 28.211 1.00 83.88 263 THR A CA 1
ATOM 2090 C C . THR A 1 263 ? -25.058 -4.255 29.339 1.00 83.88 263 THR A C 1
ATOM 2092 O O . THR A 1 263 ? -25.834 -3.806 30.193 1.00 83.88 263 THR A O 1
ATOM 2095 N N . ILE A 1 264 ? -23.746 -4.042 29.382 1.00 87.31 264 ILE A N 1
ATOM 2096 C CA . ILE A 1 264 ? -23.099 -3.041 30.229 1.00 87.31 264 ILE A CA 1
ATOM 2097 C C . ILE A 1 264 ? -22.289 -2.139 29.318 1.00 87.31 264 ILE A C 1
ATOM 2099 O O . ILE A 1 264 ? -21.472 -2.613 28.530 1.00 87.31 264 ILE A O 1
ATOM 2103 N N . ASP A 1 265 ? -22.522 -0.845 29.481 1.00 84.81 265 ASP A N 1
ATOM 2104 C CA . ASP A 1 265 ? -21.735 0.177 28.831 1.00 84.81 265 ASP A CA 1
ATOM 2105 C C . ASP A 1 265 ? -20.327 0.216 29.441 1.00 84.81 265 ASP A C 1
ATOM 2107 O O . ASP A 1 265 ? -20.157 0.482 30.637 1.00 84.81 265 ASP A O 1
ATOM 2111 N N . ALA A 1 266 ? -19.340 -0.143 28.624 1.00 85.12 266 ALA A N 1
ATOM 2112 C CA . ALA A 1 266 ? -17.923 -0.084 28.937 1.00 85.12 266 ALA A CA 1
ATOM 2113 C C . ALA A 1 266 ? -17.233 1.108 28.263 1.00 85.12 266 ALA A C 1
ATOM 2115 O O . ALA A 1 266 ? -16.000 1.132 28.169 1.00 85.12 266 ALA A O 1
ATOM 2116 N N . ASP A 1 267 ? -18.020 2.096 27.834 1.00 84.06 267 ASP A N 1
ATOM 2117 C CA . ASP A 1 267 ? -17.534 3.338 27.274 1.00 84.06 267 ASP A CA 1
ATOM 2118 C C . ASP A 1 267 ? -16.516 4.015 28.183 1.00 84.06 267 ASP A C 1
ATOM 2120 O O . ASP A 1 267 ? -16.609 4.061 29.418 1.00 84.06 267 ASP A O 1
ATOM 2124 N N . LEU A 1 268 ? -15.527 4.589 27.518 1.00 84.38 268 LEU A N 1
ATOM 2125 C CA . LEU A 1 268 ? -14.584 5.497 28.126 1.00 84.38 268 LEU A CA 1
ATOM 2126 C C . LEU A 1 268 ? -15.144 6.913 27.988 1.00 84.38 268 LEU A C 1
ATOM 2128 O O . LEU A 1 268 ? -15.610 7.299 26.919 1.00 84.38 268 LEU A O 1
ATOM 2132 N N . ASN A 1 269 ? -15.137 7.706 29.055 1.00 87.00 269 ASN A N 1
ATOM 2133 C CA . ASN A 1 269 ? -15.503 9.109 28.909 1.00 87.00 269 ASN A CA 1
ATOM 2134 C C . ASN A 1 269 ? -14.305 9.880 28.345 1.00 87.00 269 ASN A C 1
ATOM 2136 O O . ASN A 1 269 ? -13.180 9.695 28.809 1.00 87.00 269 ASN A O 1
ATOM 2140 N N . VAL A 1 270 ? -14.535 10.779 27.387 1.00 85.56 270 VAL A N 1
ATOM 2141 C CA . VAL A 1 270 ? -13.492 11.669 26.841 1.00 85.56 270 VAL A CA 1
ATOM 2142 C C . VAL A 1 270 ? -12.823 12.504 27.947 1.00 85.56 270 VAL A C 1
ATOM 2144 O O . VAL A 1 270 ? -11.657 12.873 27.829 1.00 85.56 270 VAL A O 1
ATOM 2147 N N . SER A 1 271 ? -13.519 12.785 29.055 1.00 86.75 271 SER A N 1
ATOM 2148 C CA . SER A 1 271 ? -12.930 13.452 30.227 1.00 86.75 271 SER A CA 1
ATOM 2149 C C . SER A 1 271 ? -11.916 12.607 31.002 1.00 86.75 271 SER A C 1
ATOM 2151 O O . SER A 1 271 ? -11.130 13.169 31.761 1.00 86.75 271 SER A O 1
ATOM 2153 N N . ASP A 1 272 ? -11.954 11.283 30.845 1.00 89.69 272 ASP A N 1
ATOM 2154 C CA . ASP A 1 272 ? -11.201 10.334 31.670 1.00 89.69 272 ASP A CA 1
ATOM 2155 C C . ASP A 1 272 ? -9.893 9.880 30.999 1.00 89.69 272 ASP A C 1
ATOM 2157 O O . ASP A 1 272 ? -9.103 9.161 31.614 1.00 89.69 272 ASP A O 1
ATOM 2161 N N . ILE A 1 273 ? -9.653 10.312 29.757 1.00 90.00 273 ILE A N 1
ATOM 2162 C CA . ILE A 1 273 ? -8.431 10.035 28.995 1.00 90.00 273 ILE A CA 1
ATOM 2163 C C . ILE A 1 273 ? -7.430 11.180 29.048 1.00 90.00 273 ILE A C 1
ATOM 2165 O O . ILE A 1 273 ? -7.757 12.330 29.344 1.00 90.00 273 ILE A O 1
ATOM 2169 N N . SER A 1 274 ? -6.177 10.859 28.735 1.00 92.19 274 SER A N 1
ATOM 2170 C CA . SER A 1 274 ? -5.131 11.867 28.595 1.00 92.19 274 SER A CA 1
ATOM 2171 C C . SER A 1 274 ? -5.461 12.875 27.492 1.00 92.19 274 SER A C 1
ATOM 2173 O O . SER A 1 274 ? -6.043 12.542 26.462 1.00 92.19 274 SER A O 1
ATOM 2175 N N . GLU A 1 275 ? -5.028 14.123 27.675 1.00 90.00 275 GLU A N 1
ATOM 2176 C CA . GLU A 1 275 ? -5.269 15.213 26.718 1.00 90.00 275 GLU A CA 1
ATOM 2177 C C . GLU A 1 275 ? -4.767 14.871 25.306 1.00 90.00 275 GLU A C 1
ATOM 2179 O O . GLU A 1 275 ? -5.450 15.132 24.322 1.00 90.00 275 GLU A O 1
ATOM 2184 N N . ALA A 1 276 ? -3.616 14.198 25.200 1.00 87.31 276 ALA A N 1
ATOM 2185 C CA . ALA A 1 276 ? -3.091 13.733 23.919 1.00 87.31 276 ALA A CA 1
ATOM 2186 C C . ALA A 1 276 ? -3.998 12.682 23.254 1.00 87.31 276 ALA A C 1
ATOM 2188 O O . ALA A 1 276 ? -4.192 12.729 22.042 1.00 87.31 276 ALA A O 1
ATOM 2189 N N . ALA A 1 277 ? -4.558 11.745 24.027 1.00 86.50 277 ALA A N 1
ATOM 2190 C CA . ALA A 1 277 ? -5.491 10.737 23.527 1.00 86.50 277 ALA A CA 1
ATOM 2191 C C . ALA A 1 277 ? -6.832 11.362 23.108 1.00 86.50 277 ALA A C 1
ATOM 2193 O O . ALA A 1 277 ? -7.360 11.013 22.052 1.00 86.50 277 ALA A O 1
ATOM 2194 N N . ALA A 1 278 ? -7.339 12.321 23.889 1.00 86.56 278 ALA A N 1
ATOM 2195 C CA . ALA A 1 278 ? -8.536 13.085 23.552 1.00 86.56 278 ALA A CA 1
ATOM 2196 C C . ALA A 1 278 ? -8.342 13.883 22.259 1.00 86.56 278 ALA A C 1
ATOM 2198 O O . ALA A 1 278 ? -9.179 13.805 21.365 1.00 86.56 278 ALA A O 1
ATOM 2199 N N . GLN A 1 279 ? -7.213 14.589 22.128 1.00 83.75 279 GLN A N 1
ATOM 2200 C CA . GLN A 1 279 ? -6.902 15.350 20.923 1.00 83.75 279 GLN A CA 1
ATOM 2201 C C . GLN A 1 279 ? -6.735 14.437 19.709 1.00 83.75 279 GLN A C 1
ATOM 2203 O O . GLN A 1 279 ? -7.267 14.747 18.654 1.00 83.75 279 GLN A O 1
ATOM 2208 N N . TYR A 1 280 ? -6.069 13.286 19.856 1.00 85.69 280 TYR A N 1
ATOM 2209 C CA . TYR A 1 280 ? -5.990 12.298 18.779 1.00 85.69 280 TYR A CA 1
ATOM 2210 C C . TYR A 1 280 ? -7.372 11.844 18.315 1.00 85.69 280 TYR A C 1
ATOM 2212 O O . TYR A 1 280 ? -7.603 11.762 17.114 1.00 85.69 280 TYR A O 1
ATOM 2220 N N . TYR A 1 281 ? -8.279 11.551 19.248 1.00 80.19 281 TYR A N 1
ATOM 2221 C CA . TYR A 1 281 ? -9.627 11.138 18.891 1.00 80.19 281 TYR A CA 1
ATOM 2222 C C . TYR A 1 281 ? -10.384 12.264 18.179 1.00 80.19 281 TYR A C 1
ATOM 2224 O O . TYR A 1 281 ? -10.951 12.021 17.123 1.00 80.19 281 TYR A O 1
ATOM 2232 N N . ILE A 1 282 ? -10.318 13.499 18.688 1.00 78.62 282 ILE A N 1
ATOM 2233 C CA . ILE A 1 282 ? -10.887 14.680 18.020 1.00 78.62 282 ILE A CA 1
ATOM 2234 C C . ILE A 1 282 ? -10.310 14.825 16.606 1.00 78.62 282 ILE A C 1
ATOM 2236 O O . ILE A 1 282 ? -11.054 14.960 15.643 1.00 78.62 282 ILE A O 1
ATOM 2240 N N . ASP A 1 283 ? -8.994 14.744 16.446 1.00 78.56 283 ASP A N 1
ATOM 2241 C CA . ASP A 1 283 ? -8.339 14.864 15.142 1.00 78.56 283 ASP A CA 1
ATOM 2242 C C . ASP A 1 283 ? -8.692 13.703 14.200 1.00 78.56 283 ASP A C 1
ATOM 2244 O O . ASP A 1 283 ? -8.648 13.870 12.985 1.00 78.56 283 ASP A O 1
ATOM 2248 N N . ALA A 1 284 ? -9.012 12.524 14.741 1.00 73.06 284 ALA A N 1
ATOM 2249 C CA . ALA A 1 284 ? -9.457 11.364 13.975 1.00 73.06 284 ALA A CA 1
ATOM 2250 C C . ALA A 1 284 ? -10.941 11.455 13.585 1.00 73.06 284 ALA A C 1
ATOM 2252 O O . ALA A 1 284 ? -11.320 10.932 12.536 1.00 73.06 284 ALA A O 1
ATOM 2253 N N . THR A 1 285 ? -11.777 12.116 14.396 1.00 68.25 285 THR A N 1
ATOM 2254 C CA . THR A 1 285 ? -13.182 12.377 14.051 1.00 68.25 285 THR A CA 1
ATOM 2255 C C . THR A 1 285 ? -13.334 13.514 13.050 1.00 68.25 285 THR A C 1
ATOM 2257 O O . THR A 1 285 ? -14.277 13.520 12.259 1.00 68.25 285 THR A O 1
ATOM 2260 N N . HIS A 1 286 ? -12.399 14.461 13.044 1.00 68.56 286 HIS A N 1
ATOM 2261 C CA . HIS A 1 286 ? -12.314 15.473 12.004 1.00 68.56 286 HIS A CA 1
ATOM 2262 C C . HIS A 1 286 ? -11.670 14.840 10.770 1.00 68.56 286 HIS A C 1
ATOM 2264 O O . HIS A 1 286 ? -10.543 14.358 10.827 1.00 68.56 286 HIS A O 1
ATOM 2270 N N . GLU A 1 287 ? -12.385 14.821 9.643 1.00 60.94 287 GLU A N 1
ATOM 2271 C CA . GLU A 1 287 ? -11.864 14.323 8.367 1.00 60.94 287 GLU A CA 1
ATOM 2272 C C . GLU A 1 287 ? -10.606 15.098 7.962 1.00 60.94 287 GLU A C 1
ATOM 2274 O O . GLU A 1 287 ? -10.671 16.119 7.276 1.00 60.94 287 GLU A O 1
ATOM 2279 N N . THR A 1 288 ? -9.435 14.615 8.371 1.00 61.56 288 THR A N 1
ATOM 2280 C CA . THR A 1 288 ? -8.185 15.115 7.818 1.00 61.56 288 THR A CA 1
ATOM 2281 C C . THR A 1 288 ? -8.086 14.594 6.396 1.00 61.56 288 THR A C 1
ATOM 2283 O O . THR A 1 288 ? -8.146 13.393 6.120 1.00 61.56 288 THR A O 1
ATOM 2286 N N . SER A 1 289 ? -7.993 15.519 5.448 1.00 63.00 289 SER A N 1
ATOM 2287 C CA . SER A 1 289 ? -7.835 15.152 4.049 1.00 63.00 289 SER A CA 1
ATOM 2288 C C . SER A 1 289 ? -6.560 14.320 3.889 1.00 63.00 289 SER A C 1
ATOM 2290 O O . SER A 1 289 ? -5.541 14.575 4.533 1.00 63.00 289 SER A O 1
ATOM 2292 N N . PHE A 1 290 ? -6.560 13.352 2.970 1.00 58.81 290 PHE A N 1
ATOM 2293 C CA . PHE A 1 290 ? -5.356 12.565 2.666 1.00 58.81 290 PHE A CA 1
ATOM 2294 C C . PHE A 1 290 ? -4.132 13.457 2.356 1.00 58.81 290 PHE A C 1
ATOM 2296 O O . PHE A 1 290 ? -2.994 13.116 2.674 1.00 58.81 290 PHE A O 1
ATOM 2303 N N . SER A 1 291 ? -4.358 14.640 1.772 1.00 59.59 291 SER A N 1
ATOM 2304 C CA . SER A 1 291 ? -3.324 15.659 1.566 1.00 59.59 291 SER A CA 1
ATOM 2305 C C . SER A 1 291 ? -2.747 16.236 2.861 1.00 59.59 291 SER A C 1
ATOM 2307 O O . SER A 1 291 ? -1.537 16.451 2.926 1.00 59.59 291 SER A O 1
ATOM 2309 N N . GLU A 1 292 ? -3.570 16.477 3.881 1.00 73.94 292 GLU A N 1
ATOM 2310 C CA . GLU A 1 292 ? -3.113 16.960 5.189 1.00 73.94 292 GLU A CA 1
ATOM 2311 C C . GLU A 1 292 ? -2.304 15.884 5.911 1.00 73.94 292 GLU A C 1
ATOM 2313 O O . GLU A 1 292 ? -1.214 16.175 6.402 1.00 73.94 292 GLU A O 1
ATOM 2318 N N . GLU A 1 293 ? -2.753 14.628 5.872 1.00 71.94 293 GLU A N 1
ATOM 2319 C CA . GLU A 1 293 ? -2.008 13.478 6.400 1.00 71.94 293 GLU A CA 1
ATOM 2320 C C . GLU A 1 293 ? -0.602 13.380 5.778 1.00 71.94 293 GLU A C 1
ATOM 2322 O O . GLU A 1 293 ? 0.409 13.223 6.473 1.00 71.94 293 GLU A O 1
ATOM 2327 N N . LEU A 1 294 ? -0.511 13.544 4.453 1.00 68.75 294 LEU A N 1
ATOM 2328 C CA . LEU A 1 294 ? 0.763 13.553 3.735 1.00 68.75 294 LEU A CA 1
ATOM 2329 C C . LEU A 1 294 ? 1.640 14.760 4.083 1.00 68.75 294 LEU A C 1
ATOM 2331 O O . LEU A 1 294 ? 2.867 14.644 4.018 1.00 68.75 294 LEU A O 1
ATOM 2335 N N . SER A 1 295 ? 1.038 15.889 4.462 1.00 78.00 295 SER A N 1
ATOM 2336 C CA . SER A 1 295 ? 1.757 17.105 4.848 1.00 78.00 295 SER A CA 1
ATOM 2337 C C . SER A 1 295 ? 2.339 17.055 6.265 1.00 78.00 295 SER A C 1
ATOM 2339 O O . SER A 1 295 ? 3.303 17.774 6.530 1.00 78.00 295 SER A O 1
ATOM 2341 N N . LYS A 1 296 ? 1.832 16.165 7.138 1.00 82.12 296 LYS A N 1
ATOM 2342 C CA . LYS A 1 296 ? 2.348 15.982 8.505 1.00 82.12 296 LYS A CA 1
ATOM 2343 C C . LYS A 1 296 ? 3.837 15.642 8.479 1.00 82.12 296 LYS A C 1
ATOM 2345 O O . LYS A 1 296 ? 4.272 14.707 7.792 1.00 82.12 296 LYS A O 1
ATOM 2350 N N . SER A 1 297 ? 4.611 16.375 9.268 1.00 86.94 297 SER A N 1
ATOM 2351 C CA . SER A 1 297 ? 6.019 16.118 9.547 1.00 86.94 297 SER A CA 1
ATOM 2352 C C . SER A 1 297 ? 6.219 14.751 10.215 1.00 86.94 297 SER A C 1
ATOM 2354 O O . SER A 1 297 ? 5.300 14.150 10.774 1.00 86.94 297 SER A O 1
ATOM 2356 N N . LYS A 1 298 ? 7.453 14.230 10.178 1.00 83.44 298 LYS A N 1
ATOM 2357 C CA . LYS A 1 298 ? 7.787 12.960 10.849 1.00 83.44 298 LYS A CA 1
ATOM 2358 C C . LYS A 1 298 ? 7.494 13.019 12.354 1.00 83.44 298 LYS A C 1
ATOM 2360 O O . LYS A 1 298 ? 7.051 12.026 12.918 1.00 83.44 298 LYS A O 1
ATOM 2365 N N . GLU A 1 299 ? 7.745 14.164 12.982 1.00 88.88 299 GLU A N 1
ATOM 2366 C CA . GLU A 1 299 ? 7.507 14.369 14.411 1.00 88.88 299 GLU A CA 1
ATOM 2367 C C . GLU A 1 299 ? 6.013 14.342 14.744 1.00 88.88 299 GLU A C 1
ATOM 2369 O O . GLU A 1 299 ? 5.615 13.614 15.649 1.00 88.88 299 GLU A O 1
ATOM 2374 N N . GLU A 1 300 ? 5.180 15.023 13.951 1.00 86.12 300 GLU A N 1
ATOM 2375 C CA . GLU A 1 300 ? 3.718 14.979 14.096 1.00 86.12 300 GLU A CA 1
ATOM 2376 C C . GLU A 1 300 ? 3.181 13.556 13.924 1.00 86.12 300 GLU A C 1
ATOM 2378 O O . GLU A 1 300 ? 2.396 13.099 14.747 1.00 86.12 300 GLU A O 1
ATOM 2383 N N . ARG A 1 301 ? 3.658 12.802 12.924 1.00 82.25 301 ARG A N 1
ATOM 2384 C CA . ARG A 1 301 ? 3.241 11.401 12.724 1.00 82.25 301 ARG A CA 1
ATOM 2385 C C . ARG A 1 301 ? 3.597 10.507 13.912 1.00 82.25 301 ARG A C 1
ATOM 2387 O O . ARG A 1 301 ? 2.790 9.670 14.313 1.00 82.25 301 ARG A O 1
ATOM 2394 N N . GLU A 1 302 ? 4.788 10.672 14.486 1.00 85.50 302 GLU A N 1
ATOM 2395 C CA . GLU A 1 302 ? 5.186 9.930 15.688 1.00 85.50 302 GLU A CA 1
ATOM 2396 C C . GLU A 1 302 ? 4.377 10.360 16.920 1.00 85.50 302 GLU A C 1
ATOM 2398 O O . GLU A 1 302 ? 4.016 9.512 17.737 1.00 85.50 302 GLU A O 1
ATOM 2403 N N . ALA A 1 303 ? 4.043 11.648 17.047 1.00 88.31 303 ALA A N 1
ATOM 2404 C CA . ALA A 1 303 ? 3.166 12.146 18.102 1.00 88.31 303 ALA A CA 1
ATOM 2405 C C . ALA A 1 303 ? 1.750 11.560 17.978 1.00 88.31 303 ALA A C 1
ATOM 2407 O O . ALA A 1 303 ? 1.252 10.992 18.948 1.00 88.31 303 ALA A O 1
ATOM 2408 N N . THR A 1 304 ? 1.150 11.580 16.782 1.00 86.19 304 THR A N 1
ATOM 2409 C CA . THR A 1 304 ? -0.145 10.941 16.489 1.00 86.19 304 THR A CA 1
ATOM 2410 C C . THR A 1 304 ? -0.107 9.446 16.801 1.00 86.19 304 THR A C 1
ATOM 2412 O O . THR A 1 304 ? -1.016 8.923 17.439 1.00 86.19 304 THR A O 1
ATOM 2415 N N . LYS A 1 305 ? 0.966 8.740 16.421 1.00 85.00 305 LYS A N 1
ATOM 2416 C CA . LYS A 1 305 ? 1.124 7.308 16.716 1.00 85.00 305 LYS A CA 1
ATOM 2417 C C . LYS A 1 305 ? 1.192 7.029 18.218 1.00 85.00 305 LYS A C 1
ATOM 2419 O O . LYS A 1 305 ? 0.579 6.070 18.685 1.00 85.00 305 LYS A O 1
ATOM 2424 N N . LYS A 1 306 ? 1.920 7.854 18.978 1.00 89.31 306 LYS A N 1
ATOM 2425 C CA . LYS A 1 306 ? 1.980 7.755 20.445 1.00 89.31 306 LYS A CA 1
ATOM 2426 C C . LYS A 1 306 ? 0.630 8.057 21.086 1.00 89.31 306 LYS A C 1
ATOM 2428 O O . LYS A 1 306 ? 0.211 7.304 21.956 1.00 89.31 306 LYS A O 1
ATOM 2433 N N . ALA A 1 307 ? -0.053 9.105 20.634 1.00 89.75 307 ALA A N 1
ATOM 2434 C CA . ALA A 1 307 ? -1.372 9.480 21.124 1.00 89.75 307 ALA A CA 1
ATOM 2435 C C . ALA A 1 307 ? -2.417 8.386 20.844 1.00 89.75 307 ALA A C 1
ATOM 2437 O O . ALA A 1 307 ? -3.129 7.984 21.758 1.00 89.75 307 ALA A O 1
ATOM 2438 N N . ARG A 1 308 ? -2.415 7.799 19.637 1.00 87.06 308 ARG A N 1
ATOM 2439 C CA . ARG A 1 308 ? -3.217 6.613 19.293 1.00 87.06 308 ARG A CA 1
ATOM 2440 C C . ARG A 1 308 ? -2.918 5.434 20.214 1.00 87.06 308 ARG A C 1
ATOM 2442 O O . AR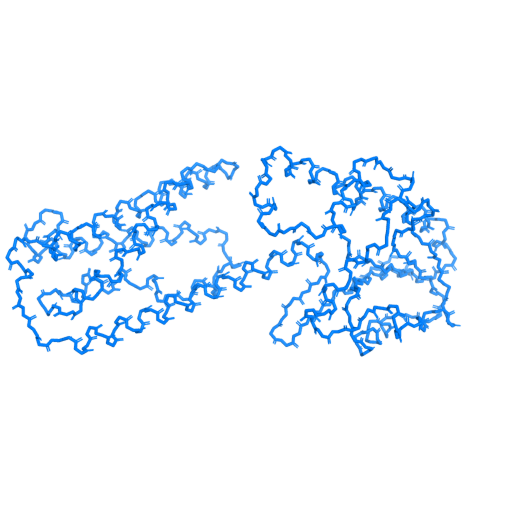G A 1 308 ? -3.835 4.804 20.726 1.00 87.06 308 ARG A O 1
ATOM 2449 N N . ALA A 1 309 ? -1.642 5.114 20.428 1.00 86.94 309 ALA A N 1
ATOM 2450 C CA . ALA A 1 309 ? -1.255 4.008 21.302 1.00 86.94 309 ALA A CA 1
ATOM 2451 C C . ALA A 1 309 ? -1.708 4.237 22.754 1.00 86.94 309 ALA A C 1
ATOM 2453 O O . ALA A 1 309 ? -2.178 3.301 23.398 1.00 86.94 309 ALA A O 1
ATOM 2454 N N . GLN A 1 310 ? -1.602 5.476 23.242 1.00 90.50 310 GLN A N 1
ATOM 2455 C CA . GLN A 1 310 ? -2.064 5.868 24.571 1.00 90.50 310 GLN A CA 1
ATOM 2456 C C . GLN A 1 310 ? -3.587 5.760 24.692 1.00 90.50 310 GLN A C 1
ATOM 2458 O O . GLN A 1 310 ? -4.074 5.153 25.640 1.00 90.50 310 GLN A O 1
ATOM 2463 N N . PHE A 1 311 ? -4.327 6.267 23.702 1.00 88.69 311 PHE A N 1
ATOM 2464 C CA . PHE A 1 311 ? -5.780 6.140 23.624 1.00 88.69 311 PHE A CA 1
ATOM 2465 C C . PHE A 1 311 ? -6.224 4.673 23.696 1.00 88.69 311 PHE A C 1
ATOM 2467 O O . PHE A 1 311 ? -7.041 4.306 24.539 1.00 88.69 311 PHE A O 1
ATOM 2474 N N . MET A 1 312 ? -5.621 3.809 22.871 1.00 86.44 312 MET A N 1
ATOM 2475 C CA . MET A 1 312 ? -5.915 2.374 22.882 1.00 86.44 312 MET A CA 1
ATOM 2476 C C . MET A 1 312 ? -5.576 1.731 24.231 1.00 86.44 312 MET A C 1
ATOM 2478 O O . MET A 1 312 ? -6.312 0.873 24.703 1.00 86.44 312 MET A O 1
ATOM 2482 N N . LEU A 1 313 ? -4.481 2.134 24.878 1.00 90.06 313 LEU A N 1
ATOM 2483 C CA . LEU A 1 313 ? -4.111 1.608 26.190 1.00 90.06 313 LEU A CA 1
ATOM 2484 C C . LEU A 1 313 ? -5.151 1.965 27.262 1.00 90.06 313 LEU A C 1
ATOM 2486 O O . LEU A 1 313 ? -5.596 1.076 27.986 1.00 90.06 313 LEU A O 1
ATOM 2490 N N . GLU A 1 314 ? -5.533 3.239 27.359 1.00 91.06 314 GLU A N 1
ATOM 2491 C CA . GLU A 1 314 ? -6.490 3.737 28.359 1.00 91.06 314 GLU A CA 1
ATOM 2492 C C . GLU A 1 314 ? -7.880 3.119 28.158 1.00 91.06 314 GLU A C 1
ATOM 2494 O O . GLU A 1 314 ? -8.496 2.637 29.113 1.00 91.06 314 GLU A O 1
ATOM 2499 N N . ARG A 1 315 ? -8.322 3.025 26.899 1.00 87.25 315 ARG A N 1
ATOM 2500 C CA . ARG A 1 315 ? -9.551 2.333 26.499 1.00 87.25 315 ARG A CA 1
ATOM 2501 C C . ARG A 1 315 ? -9.552 0.869 26.934 1.00 87.25 315 ARG A C 1
ATOM 2503 O O . ARG A 1 315 ? -10.464 0.433 27.637 1.00 87.25 315 ARG A O 1
ATOM 2510 N N . ASN A 1 316 ? -8.486 0.133 26.626 1.00 88.44 316 ASN A N 1
ATOM 2511 C CA . ASN A 1 316 ? -8.372 -1.277 26.995 1.00 88.44 316 ASN A CA 1
ATOM 2512 C C . ASN A 1 316 ? -8.337 -1.469 28.516 1.00 88.44 316 ASN A C 1
ATOM 2514 O O . ASN A 1 316 ? -8.928 -2.411 29.034 1.00 88.44 316 ASN A O 1
ATOM 2518 N N . GLN A 1 317 ? -7.655 -0.588 29.250 1.00 91.44 317 GLN A N 1
ATOM 2519 C CA . GLN A 1 317 ? -7.600 -0.653 30.711 1.00 91.44 317 GLN A CA 1
ATOM 2520 C C . GLN A 1 317 ? -8.978 -0.451 31.347 1.00 91.44 317 GLN A C 1
ATOM 2522 O O . GLN A 1 317 ? -9.323 -1.176 32.283 1.00 91.44 317 GLN A O 1
ATOM 2527 N N . ASN A 1 318 ? -9.779 0.489 30.835 1.00 91.56 318 ASN A N 1
ATOM 2528 C CA . ASN A 1 318 ? -11.149 0.689 31.303 1.00 91.56 318 ASN A CA 1
ATOM 2529 C C . ASN A 1 318 ? -12.022 -0.545 31.036 1.00 91.56 318 ASN A C 1
ATOM 2531 O O . ASN A 1 318 ? -12.695 -1.034 31.945 1.00 91.56 318 ASN A O 1
ATOM 2535 N N . LEU A 1 319 ? -11.938 -1.102 29.826 1.00 89.94 319 LEU A N 1
ATOM 2536 C CA . LEU A 1 319 ? -12.670 -2.310 29.454 1.00 89.94 319 LEU A CA 1
ATOM 2537 C C . LEU A 1 319 ? -12.309 -3.499 30.354 1.00 89.94 319 LEU A C 1
ATOM 2539 O O . LEU A 1 319 ? -13.200 -4.170 30.872 1.00 89.94 319 LEU A O 1
ATOM 2543 N N . ILE A 1 320 ? -11.014 -3.732 30.594 1.00 91.62 320 ILE A N 1
ATOM 2544 C CA . ILE A 1 320 ? -10.537 -4.809 31.474 1.00 91.62 320 ILE A CA 1
ATOM 2545 C C . ILE A 1 320 ? -11.011 -4.600 32.913 1.00 91.62 320 ILE A C 1
ATOM 2547 O O . ILE A 1 320 ? -11.466 -5.543 33.550 1.00 91.62 320 ILE A O 1
ATOM 2551 N N . LYS A 1 321 ? -10.997 -3.364 33.419 1.00 94.12 321 LYS A N 1
ATOM 2552 C CA . LYS A 1 321 ? -11.517 -3.053 34.757 1.00 94.12 321 LYS A CA 1
ATOM 2553 C C . LYS A 1 321 ? -13.000 -3.422 34.898 1.00 94.12 321 LYS A C 1
ATOM 2555 O O . LYS A 1 321 ? -13.407 -3.949 35.934 1.00 94.12 321 LYS A O 1
ATOM 2560 N N . ILE A 1 322 ? -13.813 -3.134 33.882 1.00 92.81 322 ILE A N 1
ATOM 2561 C CA . ILE A 1 322 ? -15.246 -3.465 33.879 1.00 92.81 322 ILE A CA 1
ATOM 2562 C C . ILE A 1 322 ? -15.447 -4.973 33.721 1.00 92.81 322 ILE A C 1
ATOM 2564 O O . ILE A 1 322 ? -16.274 -5.559 34.425 1.00 92.81 322 ILE A O 1
ATOM 2568 N N . PHE A 1 323 ? -14.656 -5.608 32.858 1.00 92.44 323 PHE A N 1
ATOM 2569 C CA . PHE A 1 323 ? -14.617 -7.055 32.694 1.00 92.44 323 PHE A CA 1
ATOM 2570 C C . PHE A 1 323 ? -14.318 -7.761 34.022 1.00 92.44 323 PHE A C 1
ATOM 2572 O O . PHE A 1 323 ? -15.151 -8.534 34.485 1.00 92.44 323 PHE A O 1
ATOM 2579 N N . ASP A 1 324 ? -13.226 -7.424 34.708 1.00 94.38 324 ASP A N 1
ATOM 2580 C CA . ASP A 1 324 ? -12.832 -8.045 35.981 1.00 94.38 324 ASP A CA 1
ATOM 2581 C C . ASP A 1 324 ? -13.920 -7.903 37.062 1.00 94.38 324 ASP A C 1
ATOM 2583 O O . ASP A 1 324 ? -14.153 -8.807 37.869 1.00 94.38 324 ASP A O 1
ATOM 2587 N N . ALA A 1 325 ? -14.648 -6.781 37.062 1.00 94.38 325 ALA A N 1
ATOM 2588 C CA . ALA A 1 325 ? -15.744 -6.532 37.997 1.00 94.38 325 ALA A CA 1
ATOM 2589 C C . ALA A 1 325 ? -17.015 -7.361 37.710 1.00 94.38 325 ALA A C 1
ATOM 2591 O O . ALA A 1 325 ? -17.908 -7.456 38.564 1.00 94.38 325 ALA A O 1
ATOM 2592 N N . THR A 1 326 ? -17.140 -7.935 36.511 1.00 92.44 326 THR A N 1
ATOM 2593 C CA . THR A 1 326 ? -18.392 -8.524 36.013 1.00 92.44 326 THR A CA 1
ATOM 2594 C C . THR A 1 326 ? -18.259 -9.975 35.548 1.00 92.44 326 THR A C 1
ATOM 2596 O O . THR A 1 326 ? -19.234 -10.719 35.656 1.00 92.44 326 THR A O 1
ATOM 2599 N N . GLU A 1 327 ? -17.073 -10.423 35.134 1.00 91.06 327 GLU A N 1
ATOM 2600 C CA . GLU A 1 327 ? -16.833 -11.712 34.468 1.00 91.06 327 GLU A CA 1
ATOM 2601 C C . GLU A 1 327 ? -17.131 -12.946 35.327 1.00 91.06 327 GLU A C 1
ATOM 2603 O O . GLU A 1 327 ? -17.402 -14.027 34.810 1.00 91.06 327 GLU A O 1
ATOM 2608 N N . SER A 1 328 ? -17.121 -12.817 36.654 1.00 93.31 328 SER A N 1
ATOM 2609 C CA . SER A 1 328 ? -17.473 -13.914 37.567 1.00 93.31 328 SER A CA 1
ATOM 2610 C C . SER A 1 328 ? -18.952 -14.308 37.512 1.00 93.31 328 SER A C 1
ATOM 2612 O O . SER A 1 328 ? -19.308 -15.385 37.987 1.00 93.31 328 SER A O 1
ATOM 2614 N N . LYS A 1 329 ? -19.809 -13.454 36.943 1.00 94.56 329 LYS A N 1
ATOM 2615 C CA . LYS A 1 329 ? -21.268 -13.620 36.943 1.00 94.56 329 LYS A CA 1
ATOM 2616 C C . LYS A 1 329 ? -21.818 -14.285 35.681 1.00 94.56 329 LYS A C 1
ATOM 2618 O O . LYS A 1 329 ? -23.013 -14.548 35.665 1.00 94.56 329 LYS A O 1
ATOM 2623 N N . TYR A 1 330 ? -20.982 -14.515 34.665 1.00 94.56 330 TYR A N 1
ATOM 2624 C CA . TYR A 1 330 ? -21.416 -14.960 33.340 1.00 94.56 330 TYR A CA 1
ATOM 2625 C C . TYR A 1 330 ? -20.487 -16.040 32.771 1.00 94.56 330 TYR A C 1
ATOM 2627 O O . TYR A 1 330 ? -19.267 -15.959 32.933 1.00 94.56 330 TYR A O 1
ATOM 2635 N N . GLN A 1 331 ? -21.045 -17.036 32.075 1.00 94.75 331 GLN A N 1
ATOM 2636 C CA . GLN A 1 331 ? -20.276 -18.020 31.301 1.00 94.75 331 GLN A CA 1
ATOM 2637 C C . GLN A 1 331 ? -19.651 -17.407 30.047 1.00 94.75 331 GLN A C 1
ATOM 2639 O O . GLN A 1 331 ? -18.542 -17.784 29.663 1.00 94.75 331 GLN A O 1
ATOM 2644 N N . THR A 1 332 ? -20.372 -16.498 29.386 1.00 94.19 332 THR A N 1
ATOM 2645 C CA . THR A 1 332 ? -19.917 -15.868 28.145 1.00 94.19 332 THR A CA 1
ATOM 2646 C C . THR A 1 332 ? -19.811 -14.363 28.321 1.00 94.19 332 THR A C 1
ATOM 2648 O O . THR A 1 332 ? -20.746 -13.718 28.793 1.00 94.19 332 THR A O 1
ATOM 2651 N N . VAL A 1 333 ? -18.688 -13.789 27.899 1.00 93.25 333 VAL A N 1
ATOM 2652 C CA . VAL A 1 333 ? -18.526 -12.337 27.793 1.00 93.25 333 VAL A CA 1
ATOM 2653 C C . VAL A 1 333 ? -18.231 -11.964 26.350 1.00 93.25 333 VAL A C 1
ATOM 2655 O O . VAL A 1 333 ? -17.358 -12.543 25.707 1.00 93.25 333 VAL A O 1
ATOM 2658 N N . VAL A 1 334 ? -18.984 -11.008 25.826 1.00 90.94 334 VAL A N 1
ATOM 2659 C CA . VAL A 1 334 ? -18.862 -10.509 24.462 1.00 90.94 334 VAL A CA 1
ATOM 2660 C C . VAL A 1 334 ? -18.360 -9.080 24.511 1.00 90.94 334 VAL A C 1
ATOM 2662 O O . VAL A 1 334 ? -18.945 -8.236 25.180 1.00 90.94 334 VAL A O 1
ATOM 2665 N N . PHE A 1 335 ? -17.293 -8.814 23.774 1.00 88.69 335 PHE A N 1
ATOM 2666 C CA . PHE A 1 335 ? -16.712 -7.498 23.582 1.00 88.69 335 PHE A CA 1
ATOM 2667 C C . PHE A 1 335 ? -17.116 -7.013 22.196 1.00 88.69 335 PHE A C 1
ATOM 2669 O O . PHE A 1 335 ? -16.736 -7.623 21.193 1.00 88.69 335 PHE A O 1
ATOM 2676 N N . THR A 1 336 ? -17.896 -5.940 22.120 1.00 83.81 336 THR A N 1
ATOM 2677 C CA . THR A 1 336 ? -18.209 -5.313 20.834 1.00 83.81 336 THR A CA 1
ATOM 2678 C C . THR A 1 336 ? -17.137 -4.271 20.547 1.00 83.81 336 THR A C 1
ATOM 2680 O O . THR A 1 336 ? -17.267 -3.115 20.935 1.00 83.81 336 THR A O 1
ATOM 2683 N N . TRP A 1 337 ? -16.047 -4.693 19.914 1.00 74.56 337 TRP A N 1
ATOM 2684 C CA . TRP A 1 337 ? -14.900 -3.828 19.693 1.00 74.56 337 TRP A CA 1
ATOM 2685 C C . TRP A 1 337 ? -15.160 -2.891 18.526 1.00 74.56 337 TRP A C 1
ATOM 2687 O O . TRP A 1 337 ? -15.080 -3.292 17.362 1.00 74.56 337 TRP A O 1
ATOM 2697 N N . GLY A 1 338 ? -15.456 -1.633 18.840 1.00 63.31 338 GLY A N 1
ATOM 2698 C CA . GLY A 1 338 ? -15.504 -0.564 17.859 1.00 63.31 338 GLY A CA 1
ATOM 2699 C C . GLY A 1 338 ? -14.135 -0.381 17.217 1.00 63.31 338 GLY A C 1
ATOM 2700 O O . GLY A 1 338 ? -13.135 -0.091 17.879 1.00 63.31 338 GLY A O 1
ATOM 2701 N N . ALA A 1 339 ? -14.097 -0.585 15.915 1.00 47.25 339 ALA A N 1
ATOM 2702 C CA . ALA A 1 339 ? -13.304 0.210 15.006 1.00 47.25 339 ALA A CA 1
ATOM 2703 C C . ALA A 1 339 ? -13.192 1.694 15.459 1.00 47.25 339 ALA A C 1
ATOM 2705 O O . ALA A 1 339 ? -14.146 2.434 15.245 1.00 47.25 339 ALA A O 1
ATOM 2706 N N . ALA A 1 340 ? -12.101 2.115 16.120 1.00 37.25 340 ALA A N 1
ATOM 2707 C CA . ALA A 1 340 ? -11.850 3.524 16.482 1.00 37.25 340 ALA A CA 1
ATOM 2708 C C . ALA A 1 340 ? -10.604 4.076 15.814 1.00 37.25 340 ALA A C 1
ATOM 2710 O O . ALA A 1 340 ? -9.574 3.347 15.814 1.00 37.25 340 ALA A O 1
#

Radius of gyration: 28.5 Å; chains: 1; bounding box: 66×42×80 Å

Sequence (340 aa):
MRRALVNTFLVVNFLGAVLAVIFSSLNWLNPDEAQGKALTTLFGLFELALTLPFFYIVISNRKIPSRTYLPLFALYLLPIFLFVDSIESMPFFISILALALSTYAALVRRRFTGDKFGLFPKDFLQKENNQRSRAHWATFALILCLSMNFFGALSLELSKSVQEGLFSGVTFRSDGMYTKVLNYEKDGKRAVVLGMMHVGDESFYKSILSEVPTADTLVLTEGLTDRENKLGDHDPADFATNLLNKSKQGDRFEPMLEADRKTIDADLNVSDISEAAAQYYIDATHETSFSEELSKSKEEREATKKARAQFMLERNQNLIKIFDATESKYQTVVFTWGAA